Protein AF-0000000085046211 (afdb_homodimer)

InterPro domains:
  IPR001387 Cro/C1-type, helix-turn-helix domain [PF01381] (17-62)
  IPR001387 Cro/C1-type, helix-turn-helix domain [PS50943] (17-72)
  IPR001387 Cro/C1-type, helix-turn-helix domain [SM00530] (16-69)
  IPR001387 Cro/C1-type, helix-turn-helix domain [cd00093] (14-67)
  IPR010982 Lambda repressor-like, DNA-binding domain superfamily [G3DSA:1.10.260.40] (2-80)
  IPR010982 Lambda repressor-like, DNA-binding domain superfamily [SSF47413] (11-67)
  IPR050807 Transcriptional regulator/dioxygenase, bacterial-type [PTHR46797] (11-79)

Radius of gyration: 16.6 Å; Cα contacts (8 Å, |Δi|>4): 261; chains: 2; bounding box: 30×46×41 Å

Organism: Alkalihalophilus pseudofirmus (strain ATCC BAA-2126 / JCM 17055 / OF4) (NCBI:txid398511)

pLDDT: mean 92.19, std 11.04, range [38.59, 98.56]

Nearest PDB structures (foldseek):
  2b5a-assembly1_A  TM=9.600E-01  e=4.210E-05  [Bacillus] caldolyticus
  1y7y-assembly1_B  TM=9.625E-01  e=1.695E-04  Aeromonas hydrophila
  3f52-assembly1_A  TM=9.095E-01  e=4.516E-04  Corynebacterium glutamicum
  3f52-assembly1_E  TM=9.204E-01  e=7.965E-04  Corynebacterium glutamicum
  3f51-assembly1_A  TM=7.504E-01  e=3.148E-04  Corynebacterium glutamicum

Sequence (194 aa):
MGKQGKDALSESFGVIIRTKRNRAGLTIAELAWRSDLTETYISEIENGKRNISLDIIMKLAASFEHDEPGNLLNETPNEVYEALRAPIQQRIDESKKMGKQGKDALSESFGVIIRTKRNRAGLTIAELAWRSDLTETYISEIENGKRNISLDIIMKLAASFEHDEPGNLLNETPNEVYEALRAPIQQRIDESKK

Structure (mmCIF, N/CA/C/O backbone):
data_AF-0000000085046211-model_v1
#
loop_
_entity.id
_entity.type
_entity.pdbx_description
1 polymer 'HTH cro/C1-type domain-containing protein'
#
loop_
_atom_site.group_PDB
_atom_site.id
_atom_site.type_symbol
_atom_site.label_atom_id
_atom_site.label_alt_id
_atom_site.label_comp_id
_atom_site.label_asym_id
_atom_site.label_entity_id
_atom_site.label_seq_id
_atom_site.pdbx_PDB_ins_code
_atom_site.Cartn_x
_atom_site.Cartn_y
_atom_site.Cartn_z
_atom_site.occupancy
_atom_site.B_iso_or_equiv
_atom_site.auth_seq_id
_atom_site.auth_comp_id
_atom_site.auth_asym_id
_atom_site.auth_atom_id
_atom_site.pdbx_PDB_model_num
ATOM 1 N N . MET A 1 1 ? 10.859 6.293 10.32 1 40.69 1 MET A N 1
ATOM 2 C CA . MET A 1 1 ? 11.008 4.965 10.898 1 40.69 1 MET A CA 1
ATOM 3 C C . MET A 1 1 ? 12.422 4.434 10.688 1 40.69 1 MET A C 1
ATOM 5 O O . MET A 1 1 ? 12.938 4.457 9.57 1 40.69 1 MET A O 1
ATOM 9 N N . GLY A 1 2 ? 13.109 4.434 11.578 1 45.16 2 GLY A N 1
ATOM 10 C CA . GLY A 1 2 ? 14.5 4.102 11.312 1 45.16 2 GLY A CA 1
ATOM 11 C C . GLY A 1 2 ? 14.672 2.809 10.539 1 45.16 2 GLY A C 1
ATOM 12 O O . GLY A 1 2 ? 13.688 2.15 10.195 1 45.16 2 GLY A O 1
ATOM 13 N N . LYS A 1 3 ? 15.812 2.561 9.953 1 53.59 3 LYS A N 1
ATOM 14 C CA . LYS A 1 3 ? 16.219 1.366 9.227 1 53.59 3 LYS A CA 1
ATOM 15 C C . LYS A 1 3 ? 15.586 0.112 9.812 1 53.59 3 LYS A C 1
ATOM 17 O O . LYS A 1 3 ? 15.172 -0.785 9.078 1 53.59 3 LYS A O 1
ATOM 22 N N . GLN A 1 4 ? 15.516 0.113 11.102 1 55.06 4 GLN A N 1
ATOM 23 C CA . GLN A 1 4 ? 15.055 -1.078 11.812 1 55.06 4 GLN A CA 1
ATOM 24 C C . GLN A 1 4 ? 13.555 -1.281 11.641 1 55.06 4 GLN A C 1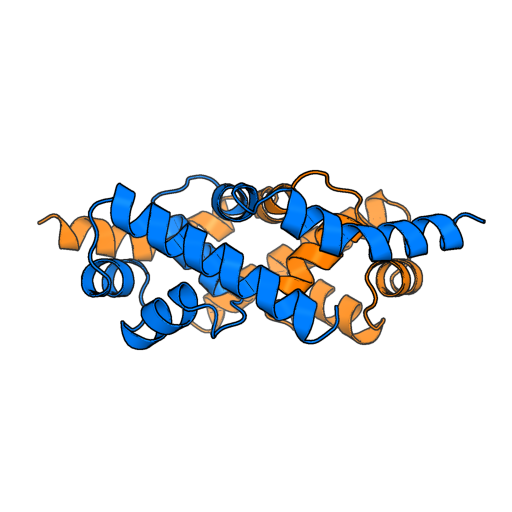
ATOM 26 O O . GLN A 1 4 ? 13.094 -2.41 11.461 1 55.06 4 GLN A O 1
ATOM 31 N N . GLY A 1 5 ? 12.805 -0.116 11.648 1 58.88 5 GLY A N 1
ATOM 32 C CA . GLY A 1 5 ? 11.359 -0.221 11.531 1 58.88 5 GLY A CA 1
ATOM 33 C C . GLY A 1 5 ? 10.906 -0.642 10.141 1 58.88 5 GLY A C 1
ATOM 34 O O . GLY A 1 5 ? 10 -1.466 10.008 1 58.88 5 GLY A O 1
ATOM 35 N N . LYS A 1 6 ? 11.617 -0.225 9.242 1 67.94 6 LYS A N 1
ATOM 36 C CA . LYS A 1 6 ? 11.312 -0.542 7.852 1 67.94 6 LYS A CA 1
ATOM 37 C C . LYS A 1 6 ? 11.578 -2.014 7.551 1 67.94 6 LYS A C 1
ATOM 39 O O . LYS A 1 6 ? 10.844 -2.637 6.777 1 67.94 6 LYS A O 1
ATOM 44 N N . ASP A 1 7 ? 12.484 -2.453 8.289 1 81.81 7 ASP A N 1
ATOM 45 C CA . ASP A 1 7 ? 12.812 -3.861 8.078 1 81.81 7 ASP A CA 1
ATOM 46 C C . ASP A 1 7 ? 11.703 -4.766 8.609 1 81.81 7 ASP A C 1
ATOM 48 O O . ASP A 1 7 ? 11.312 -5.73 7.945 1 81.81 7 ASP A O 1
ATOM 52 N N . ALA A 1 8 ? 11.203 -4.273 9.758 1 88.5 8 ALA A N 1
ATOM 53 C CA . ALA A 1 8 ? 10.148 -5.09 10.352 1 88.5 8 ALA A CA 1
ATOM 54 C C . ALA A 1 8 ? 8.898 -5.094 9.477 1 88.5 8 ALA A C 1
ATOM 56 O O . ALA A 1 8 ? 8.219 -6.117 9.367 1 88.5 8 ALA A O 1
ATOM 57 N N . LEU A 1 9 ? 8.594 -4.047 8.836 1 93.06 9 LEU A N 1
ATOM 58 C CA . LEU A 1 9 ? 7.422 -3.932 7.973 1 93.06 9 LEU A CA 1
ATOM 59 C C . LEU A 1 9 ? 7.586 -4.785 6.719 1 93.06 9 LEU A C 1
ATOM 61 O O . LEU A 1 9 ? 6.68 -5.543 6.359 1 93.06 9 LEU A O 1
ATOM 65 N N . SER A 1 10 ? 8.727 -4.641 6.09 1 94.12 10 SER A N 1
ATOM 66 C CA . SER A 1 10 ? 8.977 -5.426 4.887 1 94.12 10 SER A CA 1
ATOM 67 C C . SER A 1 10 ? 8.953 -6.922 5.188 1 94.12 10 SER A C 1
ATOM 69 O O . SER A 1 10 ? 8.43 -7.711 4.398 1 94.12 10 SER A O 1
ATOM 71 N N . GLU A 1 11 ? 9.555 -7.238 6.312 1 94.31 11 GLU A N 1
ATOM 72 C CA . GLU A 1 11 ? 9.578 -8.648 6.703 1 94.31 11 GLU A CA 1
ATOM 73 C C . GLU A 1 11 ? 8.164 -9.164 6.98 1 94.31 11 GLU A C 1
ATOM 75 O O . GLU A 1 11 ? 7.812 -10.266 6.555 1 94.31 11 GLU A O 1
ATOM 80 N N . SER A 1 12 ? 7.438 -8.43 7.703 1 94.44 12 SER A N 1
ATOM 81 C CA . SER A 1 12 ? 6.07 -8.836 8.016 1 94.44 12 SER A CA 1
ATOM 82 C C . SER A 1 12 ? 5.23 -8.969 6.75 1 94.44 12 SER A C 1
ATOM 84 O O . SER A 1 12 ? 4.457 -9.914 6.609 1 94.44 12 SER A O 1
ATOM 86 N N . PHE A 1 13 ? 5.375 -8.055 5.867 1 94.88 13 PHE A N 1
ATOM 87 C CA . PHE A 1 13 ? 4.629 -8.125 4.613 1 94.88 13 PHE A CA 1
ATOM 88 C C . PHE A 1 13 ? 5.066 -9.336 3.795 1 94.88 13 PHE A C 1
ATOM 90 O O . PHE A 1 13 ? 4.238 -9.984 3.156 1 94.88 13 PHE A O 1
ATOM 97 N N . GLY A 1 14 ? 6.332 -9.531 3.764 1 96.88 14 GLY A N 1
ATOM 98 C CA . GLY A 1 14 ? 6.824 -10.727 3.096 1 96.88 14 GLY A CA 1
ATOM 99 C C . GLY A 1 14 ? 6.18 -12 3.604 1 96.88 14 GLY A C 1
ATOM 100 O O . GLY A 1 14 ? 5.809 -12.867 2.814 1 96.88 14 GLY A O 1
ATOM 101 N N . VAL A 1 15 ? 6.062 -12.086 4.898 1 96.56 15 VAL A N 1
ATOM 102 C CA . VAL A 1 15 ? 5.438 -13.25 5.512 1 96.56 15 VAL A CA 1
ATOM 103 C C . VAL A 1 15 ? 3.982 -13.352 5.059 1 96.56 15 VAL A C 1
ATOM 105 O O . VAL A 1 15 ? 3.484 -14.453 4.793 1 96.56 15 VAL A O 1
ATOM 108 N N . ILE A 1 16 ? 3.318 -12.266 4.953 1 96.56 16 ILE A N 1
ATOM 109 C CA . ILE A 1 16 ? 1.93 -12.227 4.508 1 96.56 16 ILE A CA 1
ATOM 110 C C . ILE A 1 16 ? 1.831 -12.781 3.086 1 96.56 16 ILE A C 1
ATOM 112 O O . ILE A 1 16 ? 0.987 -13.641 2.805 1 96.56 16 ILE A O 1
ATOM 116 N N . ILE A 1 17 ? 2.699 -12.312 2.232 1 97.75 17 ILE A N 1
ATOM 117 C CA . ILE A 1 17 ? 2.67 -12.734 0.836 1 97.75 17 ILE A CA 1
ATOM 118 C C . ILE A 1 17 ? 2.959 -14.234 0.745 1 97.75 17 ILE A C 1
ATOM 120 O O . ILE A 1 17 ? 2.268 -14.961 0.032 1 97.75 17 ILE A O 1
ATOM 124 N N . ARG A 1 18 ? 3.963 -14.641 1.481 1 98.25 18 ARG A N 1
ATOM 125 C CA . ARG A 1 18 ? 4.293 -16.062 1.495 1 98.25 18 ARG A CA 1
ATOM 126 C C . ARG A 1 18 ? 3.111 -16.891 1.982 1 98.25 18 ARG A C 1
ATOM 128 O O . ARG A 1 18 ? 2.771 -17.922 1.379 1 98.25 18 ARG A O 1
ATOM 135 N N . THR A 1 19 ? 2.533 -16.5 3.066 1 97.81 19 THR A N 1
ATOM 136 C CA . THR A 1 19 ? 1.399 -17.219 3.648 1 97.81 19 THR A CA 1
ATOM 137 C C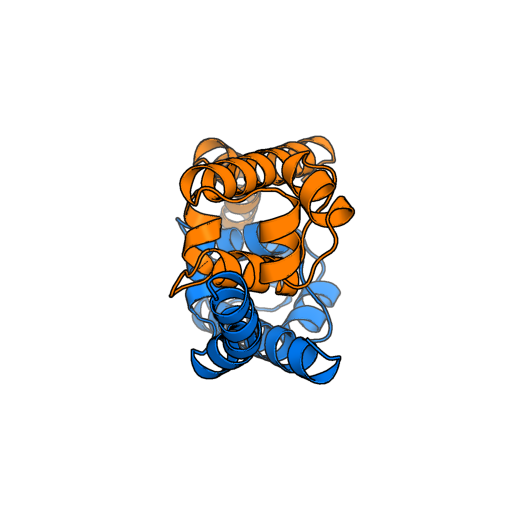 . THR A 1 19 ? 0.237 -17.281 2.662 1 97.81 19 THR A C 1
ATOM 139 O O . THR A 1 19 ? -0.362 -18.344 2.469 1 97.81 19 THR A O 1
ATOM 142 N N . LYS A 1 20 ? -0.072 -16.234 2.004 1 97.5 20 LYS A N 1
ATOM 143 C CA . LYS A 1 20 ? -1.168 -16.188 1.041 1 97.5 20 LYS A CA 1
ATOM 144 C C . LYS A 1 20 ? -0.864 -17.062 -0.179 1 97.5 20 LYS A C 1
ATOM 146 O O . LYS A 1 20 ? -1.749 -17.75 -0.698 1 97.5 20 LYS A O 1
ATOM 151 N N . ARG A 1 21 ? 0.372 -16.844 -0.595 1 98.12 21 ARG A N 1
ATOM 152 C CA . ARG A 1 21 ? 0.768 -17.672 -1.727 1 98.12 21 ARG A CA 1
ATOM 153 C C . ARG A 1 21 ? 0.576 -19.156 -1.411 1 98.12 21 ARG A C 1
ATOM 155 O O . ARG A 1 21 ? -0.027 -19.891 -2.195 1 98.12 21 ARG A O 1
ATOM 162 N N . ASN A 1 22 ? 1.072 -19.578 -0.25 1 98.25 22 ASN A N 1
ATOM 163 C CA . ASN A 1 22 ? 0.966 -20.969 0.165 1 98.25 22 ASN A CA 1
ATOM 164 C C . ASN A 1 22 ? -0.49 -21.391 0.333 1 98.25 22 ASN A C 1
ATOM 166 O O . ASN A 1 22 ? -0.875 -22.484 -0.091 1 98.25 22 ASN A O 1
ATOM 170 N N . ARG A 1 23 ? -1.279 -20.594 0.957 1 97.06 23 ARG A N 1
ATOM 171 C CA . ARG A 1 23 ? -2.691 -20.891 1.175 1 97.06 23 ARG A CA 1
ATOM 172 C C . ARG A 1 23 ? -3.428 -21.047 -0.15 1 97.06 23 ARG A C 1
ATOM 174 O O . ARG A 1 23 ? -4.348 -21.859 -0.259 1 97.06 23 ARG A O 1
ATOM 181 N N . ALA A 1 24 ? -3.018 -20.297 -1.12 1 96.5 24 ALA A N 1
ATOM 182 C CA . ALA A 1 24 ? -3.643 -20.359 -2.439 1 96.5 24 ALA A CA 1
ATOM 183 C C . ALA A 1 24 ? -3.09 -21.516 -3.26 1 96.5 24 ALA A C 1
ATOM 185 O O . ALA A 1 24 ? -3.514 -21.734 -4.398 1 96.5 24 ALA A O 1
ATOM 186 N N . GLY A 1 25 ? -2.078 -22.172 -2.695 1 97.12 25 GLY A N 1
ATOM 187 C CA . GLY A 1 25 ? -1.478 -23.312 -3.379 1 97.12 25 GLY A CA 1
ATOM 188 C C . GLY A 1 25 ? -0.589 -22.906 -4.539 1 97.12 25 GLY A C 1
ATOM 189 O O . GLY A 1 25 ? -0.414 -23.672 -5.492 1 97.12 25 GLY A O 1
ATOM 190 N N . LEU A 1 26 ? -0.077 -21.766 -4.492 1 97.81 26 LEU A N 1
ATOM 191 C CA . LEU A 1 26 ? 0.729 -21.25 -5.594 1 97.81 26 LEU A CA 1
ATOM 192 C C . LEU A 1 26 ? 2.217 -21.438 -5.309 1 97.81 26 LEU A C 1
ATOM 194 O O . LEU A 1 26 ? 2.658 -21.266 -4.168 1 97.81 26 LEU A O 1
ATOM 198 N N . THR A 1 27 ? 2.92 -21.75 -6.371 1 98.12 27 THR A N 1
ATOM 199 C CA . THR A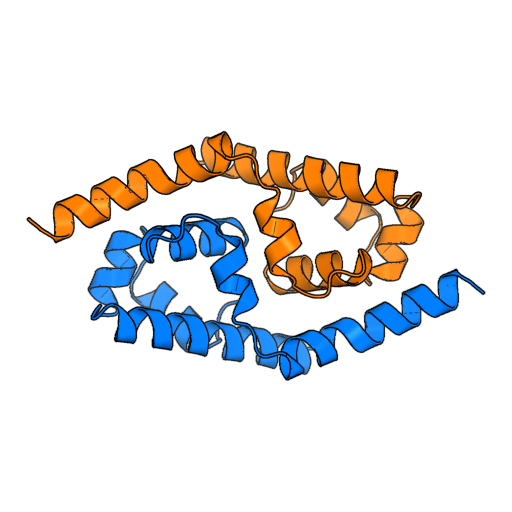 1 27 ? 4.371 -21.625 -6.309 1 98.12 27 THR A CA 1
ATOM 200 C C . THR A 1 27 ? 4.809 -20.172 -6.516 1 98.12 27 THR A C 1
ATOM 202 O O . THR A 1 27 ? 3.994 -19.328 -6.883 1 98.12 27 THR A O 1
ATOM 205 N N . ILE A 1 28 ? 6.07 -19.922 -6.238 1 98.56 28 ILE A N 1
ATOM 206 C CA . ILE A 1 28 ? 6.617 -18.594 -6.512 1 98.56 28 ILE A CA 1
ATOM 207 C C . ILE A 1 28 ? 6.469 -18.266 -7.992 1 98.56 28 ILE A C 1
ATOM 209 O O . ILE A 1 28 ? 6.078 -17.156 -8.352 1 98.56 28 ILE A O 1
ATOM 213 N N . ALA A 1 29 ? 6.746 -19.25 -8.859 1 98.31 29 ALA A N 1
ATOM 214 C CA . ALA A 1 29 ? 6.656 -19.062 -10.305 1 98.31 29 ALA A CA 1
ATOM 215 C C . ALA A 1 29 ? 5.23 -18.719 -10.719 1 98.31 29 ALA A C 1
ATOM 217 O O . ALA A 1 29 ? 5.02 -17.828 -11.547 1 98.31 29 ALA A O 1
ATOM 218 N N . GLU A 1 30 ? 4.266 -19.422 -10.164 1 97.88 30 GLU A N 1
ATOM 219 C CA . GLU A 1 30 ? 2.863 -19.188 -10.5 1 97.88 30 GLU A CA 1
ATOM 220 C C . GLU A 1 30 ? 2.408 -17.797 -10.023 1 97.88 30 GLU A C 1
ATOM 222 O O . GLU A 1 30 ? 1.717 -17.094 -10.758 1 97.88 30 GLU A O 1
ATOM 227 N N . LEU A 1 31 ? 2.781 -17.438 -8.836 1 98.38 31 LEU A N 1
ATOM 228 C CA . LEU A 1 31 ? 2.424 -16.109 -8.344 1 98.38 31 LEU A CA 1
ATOM 229 C C . LEU A 1 31 ? 3.074 -15.023 -9.195 1 98.38 31 LEU A C 1
ATOM 231 O O . LEU A 1 31 ? 2.453 -13.992 -9.484 1 98.38 31 LEU A O 1
ATOM 235 N N . ALA A 1 32 ? 4.328 -15.203 -9.508 1 98.19 32 ALA A N 1
ATOM 236 C CA . ALA A 1 32 ? 5.047 -14.25 -10.352 1 98.19 32 ALA A CA 1
ATOM 237 C C . ALA A 1 32 ? 4.336 -14.062 -11.688 1 98.19 32 ALA A C 1
ATOM 239 O O . ALA A 1 32 ? 4.145 -12.93 -12.141 1 98.19 32 ALA A O 1
ATOM 240 N N . TRP A 1 33 ? 3.924 -15.125 -12.227 1 97.62 33 TRP A N 1
ATOM 241 C CA . TRP A 1 33 ? 3.203 -15.07 -13.492 1 97.62 33 TRP A CA 1
ATOM 242 C C . TRP A 1 33 ? 1.879 -14.328 -13.336 1 97.62 33 TRP A C 1
ATOM 244 O O . TRP A 1 33 ? 1.594 -13.391 -14.078 1 97.62 33 TRP A O 1
ATOM 254 N N . ARG A 1 34 ? 1.06 -14.664 -12.336 1 97.19 34 ARG A N 1
ATOM 255 C CA . ARG A 1 34 ? -0.238 -14.047 -12.094 1 97.19 34 ARG A CA 1
ATOM 256 C C . ARG A 1 34 ? -0.1 -12.539 -11.906 1 97.19 34 ARG A C 1
ATOM 258 O O . ARG A 1 34 ? -0.941 -11.773 -12.375 1 97.19 34 ARG A O 1
ATOM 265 N N . SER A 1 35 ? 0.929 -12.148 -11.227 1 97.38 35 SER A N 1
ATOM 266 C CA . SER A 1 35 ? 1.067 -10.766 -10.789 1 97.38 35 SER A CA 1
ATOM 267 C C . SER A 1 35 ? 1.863 -9.945 -11.797 1 97.38 35 SER A C 1
ATOM 269 O O . SER A 1 35 ? 2.107 -8.758 -11.586 1 97.38 35 SER A O 1
ATOM 271 N N . ASP A 1 36 ? 2.295 -10.555 -12.844 1 96.44 36 ASP A N 1
ATOM 272 C CA . ASP A 1 36 ? 3.135 -9.898 -13.836 1 96.44 36 ASP A CA 1
ATOM 273 C C . ASP A 1 36 ? 4.41 -9.352 -13.203 1 96.44 36 ASP A C 1
ATOM 275 O O . ASP A 1 36 ? 4.73 -8.172 -13.367 1 96.44 36 ASP A O 1
ATOM 279 N N . LEU A 1 37 ? 5.031 -10.148 -12.414 1 97.25 37 LEU A N 1
ATOM 280 C CA . LEU A 1 37 ? 6.316 -9.883 -11.773 1 97.25 37 LEU A CA 1
ATOM 281 C C . LEU A 1 37 ? 7.285 -11.031 -12 1 97.25 37 LEU A C 1
ATOM 283 O O . LEU A 1 37 ? 6.891 -12.102 -12.477 1 97.25 37 LEU A O 1
ATOM 287 N N . THR A 1 38 ? 8.508 -10.758 -11.711 1 97.88 38 THR A N 1
ATOM 288 C CA . THR A 1 38 ? 9.492 -11.828 -11.859 1 97.88 38 THR A CA 1
ATOM 289 C C . THR A 1 38 ? 9.555 -12.68 -10.594 1 97.88 38 THR A C 1
ATOM 291 O O . THR A 1 38 ? 9.203 -12.211 -9.508 1 97.88 38 THR A O 1
ATOM 294 N N . GLU A 1 39 ? 10.008 -13.914 -10.805 1 98.44 39 GLU A N 1
ATOM 295 C CA . GLU A 1 39 ? 10.211 -14.789 -9.656 1 98.44 39 GLU A CA 1
ATOM 296 C C . GLU A 1 39 ? 11.18 -14.172 -8.656 1 98.44 39 GLU A C 1
ATOM 298 O O . GLU A 1 39 ? 10.984 -14.297 -7.441 1 98.44 39 GLU A O 1
ATOM 303 N N . THR A 1 40 ? 12.141 -13.57 -9.172 1 98.25 40 THR A N 1
ATOM 304 C CA . THR A 1 40 ? 13.141 -12.93 -8.32 1 98.25 40 THR A CA 1
ATOM 305 C C . THR A 1 40 ? 12.5 -11.844 -7.461 1 98.25 40 THR A C 1
ATOM 307 O O . THR A 1 40 ? 12.805 -11.719 -6.273 1 98.25 40 THR A O 1
ATOM 310 N N . TYR A 1 41 ? 11.633 -11.094 -8.023 1 97.5 41 TYR A N 1
ATOM 311 C CA . TYR A 1 41 ? 10.969 -10.023 -7.297 1 97.5 41 TYR A CA 1
ATOM 312 C C . TYR A 1 41 ? 10.086 -10.578 -6.188 1 97.5 41 TYR A C 1
ATOM 314 O O . TYR A 1 41 ? 10.117 -10.094 -5.055 1 97.5 41 TYR A O 1
ATOM 322 N N . ILE A 1 42 ? 9.305 -11.602 -6.496 1 98.19 42 ILE A N 1
ATOM 323 C CA . ILE A 1 42 ? 8.453 -12.234 -5.496 1 98.19 42 ILE A CA 1
ATOM 324 C C . ILE A 1 42 ? 9.32 -12.789 -4.363 1 98.19 42 ILE A C 1
ATOM 326 O O . ILE A 1 42 ? 9 -12.602 -3.184 1 98.19 42 ILE A O 1
ATOM 330 N N . SER A 1 43 ? 10.391 -13.438 -4.719 1 98.31 43 SER A N 1
ATOM 331 C CA . SER A 1 43 ? 11.289 -13.992 -3.717 1 98.31 43 SER A CA 1
ATOM 332 C C . SER A 1 43 ? 11.836 -12.898 -2.801 1 98.31 43 SER A C 1
ATOM 334 O O . SER A 1 43 ? 11.875 -13.07 -1.58 1 98.31 43 SER A O 1
ATOM 336 N N . GLU A 1 44 ? 12.242 -11.844 -3.373 1 97.81 44 GLU A N 1
ATOM 337 C CA . GLU A 1 44 ? 12.773 -10.734 -2.59 1 97.81 44 GLU A CA 1
ATOM 338 C C . GLU A 1 44 ? 11.703 -10.141 -1.681 1 97.81 44 GLU A C 1
ATOM 340 O O . GLU A 1 44 ? 11.992 -9.758 -0.544 1 97.81 44 GLU A O 1
ATOM 345 N N . ILE A 1 45 ? 10.523 -10.023 -2.188 1 97.06 45 ILE A N 1
ATOM 346 C CA . ILE A 1 45 ? 9.414 -9.539 -1.371 1 97.06 45 ILE A CA 1
ATOM 347 C C . ILE A 1 45 ? 9.211 -10.477 -0.182 1 97.06 45 ILE A C 1
ATOM 349 O O . ILE A 1 45 ? 9.164 -10.031 0.966 1 97.06 45 ILE A O 1
ATOM 353 N N . GLU A 1 46 ? 9.133 -11.75 -0.459 1 97.75 46 GLU A N 1
ATOM 354 C CA . GLU A 1 46 ? 8.812 -12.719 0.585 1 97.75 46 GLU A CA 1
ATOM 355 C C . GLU A 1 46 ? 9.93 -12.797 1.623 1 97.75 46 GLU A C 1
ATOM 357 O O . GLU A 1 46 ? 9.695 -13.211 2.762 1 97.75 46 GLU A O 1
ATOM 362 N N . ASN A 1 47 ? 11.094 -12.359 1.203 1 96.31 47 ASN A N 1
ATOM 363 C CA . ASN A 1 47 ? 12.227 -12.383 2.117 1 96.31 47 ASN A CA 1
ATOM 364 C C . ASN A 1 47 ? 12.453 -11.016 2.764 1 96.31 47 ASN A C 1
ATOM 366 O O . ASN A 1 47 ? 13.484 -10.797 3.41 1 96.31 47 ASN A O 1
ATOM 370 N N . GLY A 1 48 ? 11.602 -10.117 2.537 1 94.44 48 GLY A N 1
ATOM 371 C CA . GLY A 1 48 ? 11.648 -8.82 3.189 1 94.44 48 GLY A CA 1
ATOM 372 C C . GLY A 1 48 ? 12.727 -7.906 2.629 1 94.44 48 GLY A C 1
ATOM 373 O O . GLY A 1 48 ? 13.164 -6.969 3.299 1 94.44 48 GLY A O 1
ATOM 374 N N . LYS A 1 49 ? 13.156 -8.109 1.439 1 93 49 LYS A N 1
ATOM 375 C CA . LYS A 1 49 ? 14.281 -7.379 0.871 1 93 49 LYS A CA 1
ATOM 376 C C . LYS A 1 49 ? 13.805 -6.219 0.001 1 93 49 LYS A C 1
ATOM 378 O O . LYS A 1 49 ? 14.617 -5.441 -0.509 1 93 49 LYS A O 1
ATOM 383 N N . ARG A 1 50 ? 12.5 -6.008 -0.157 1 88.5 50 ARG A N 1
ATOM 384 C CA . ARG A 1 50 ? 11.938 -4.941 -0.979 1 88.5 50 ARG A CA 1
ATOM 385 C C . ARG A 1 50 ? 10.922 -4.125 -0.192 1 88.5 50 ARG A C 1
ATOM 387 O O . ARG A 1 50 ? 10.141 -4.68 0.584 1 88.5 50 ARG A O 1
ATOM 394 N N . ASN A 1 51 ? 11.125 -2.857 -0.303 1 83.12 51 ASN A N 1
ATOM 395 C CA . ASN A 1 51 ? 10.016 -1.998 0.086 1 83.12 51 ASN A CA 1
ATOM 396 C C . ASN A 1 51 ? 9.023 -1.812 -1.06 1 83.12 51 ASN A C 1
ATOM 398 O O . ASN A 1 51 ? 9.281 -1.049 -1.992 1 83.12 51 ASN A O 1
ATOM 402 N N . ILE A 1 52 ? 7.957 -2.445 -1.007 1 91.12 52 ILE A N 1
ATOM 403 C CA . ILE A 1 52 ? 7.082 -2.529 -2.172 1 91.12 52 ILE A CA 1
ATOM 404 C C . ILE A 1 52 ? 6.297 -1.227 -2.322 1 91.12 52 ILE A C 1
ATOM 406 O O . ILE A 1 52 ? 6.109 -0.491 -1.351 1 91.12 52 ILE A O 1
ATOM 410 N N . SER A 1 53 ? 5.914 -1.022 -3.559 1 93.44 53 SER A N 1
ATOM 411 C CA . SER A 1 53 ? 5.207 0.202 -3.916 1 93.44 53 SER A CA 1
ATOM 412 C C . SER A 1 53 ? 3.713 -0.052 -4.082 1 93.44 53 SER A C 1
ATOM 414 O O . SER A 1 53 ? 3.27 -1.203 -4.086 1 93.44 53 SER A O 1
ATOM 416 N N . LEU A 1 54 ? 3.029 1.025 -4.234 1 93.62 54 LEU A N 1
ATOM 417 C CA . LEU A 1 54 ? 1.577 1 -4.363 1 93.62 54 LEU A CA 1
ATOM 418 C C . LEU A 1 54 ? 1.151 0.11 -5.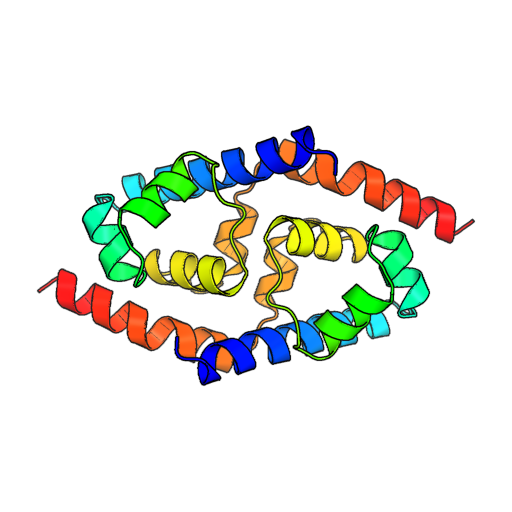527 1 93.62 54 LEU A C 1
ATOM 420 O O . LEU A 1 54 ? 0.235 -0.704 -5.387 1 93.62 54 LEU A O 1
ATOM 424 N N . ASP A 1 55 ? 1.733 0.235 -6.648 1 92.44 55 ASP A N 1
ATOM 425 C CA . ASP A 1 55 ? 1.378 -0.563 -7.82 1 92.44 55 ASP A CA 1
ATOM 426 C C . ASP A 1 55 ? 1.586 -2.053 -7.551 1 92.44 55 ASP A C 1
ATOM 428 O O . ASP A 1 55 ? 0.766 -2.881 -7.953 1 92.44 55 ASP A O 1
ATOM 432 N N . ILE A 1 56 ? 2.629 -2.383 -6.855 1 94.75 56 ILE A N 1
ATOM 433 C CA . ILE A 1 56 ? 2.939 -3.773 -6.543 1 94.75 56 ILE A CA 1
ATOM 434 C C . ILE A 1 56 ? 1.91 -4.324 -5.559 1 94.75 56 ILE A C 1
ATOM 436 O O . ILE A 1 56 ? 1.454 -5.461 -5.695 1 94.75 56 ILE A O 1
ATOM 440 N N . ILE A 1 57 ? 1.581 -3.537 -4.598 1 95.19 57 ILE A N 1
ATOM 441 C CA . ILE A 1 57 ? 0.568 -3.947 -3.631 1 95.19 57 ILE A CA 1
ATOM 442 C C . ILE A 1 57 ? -0.736 -4.27 -4.355 1 95.19 57 ILE A C 1
ATOM 444 O O . ILE A 1 57 ? -1.371 -5.293 -4.082 1 95.19 57 ILE A O 1
ATOM 448 N N . MET A 1 58 ? -1.109 -3.459 -5.285 1 94.75 58 MET A N 1
ATOM 449 C CA . MET A 1 58 ? -2.336 -3.662 -6.051 1 94.75 58 MET A CA 1
ATOM 450 C C . MET A 1 58 ? -2.258 -4.945 -6.867 1 94.75 58 MET A C 1
ATOM 452 O O . MET A 1 58 ? -3.215 -5.723 -6.906 1 94.75 58 MET A O 1
ATOM 456 N N . LYS A 1 59 ? -1.152 -5.129 -7.508 1 96.19 59 LYS A N 1
ATOM 457 C CA . LYS A 1 59 ? -0.965 -6.32 -8.328 1 96.19 59 LYS A CA 1
ATOM 458 C C . LYS A 1 59 ? -1.073 -7.59 -7.484 1 96.19 59 LYS A C 1
ATOM 460 O O . LYS A 1 59 ? -1.727 -8.555 -7.887 1 96.19 59 LYS A O 1
ATOM 465 N N . LEU A 1 60 ? -0.416 -7.543 -6.355 1 97.38 60 LEU A N 1
ATOM 466 C CA . LEU A 1 60 ? -0.424 -8.719 -5.484 1 97.38 60 LEU A CA 1
ATOM 467 C C . LEU A 1 60 ? -1.822 -8.977 -4.934 1 97.38 60 LEU A C 1
ATOM 469 O O . LEU A 1 60 ? -2.281 -10.117 -4.91 1 97.38 60 LEU A O 1
ATOM 473 N N . ALA A 1 61 ? -2.469 -7.945 -4.504 1 96.81 61 ALA A N 1
ATOM 474 C CA . ALA A 1 61 ? -3.842 -8.102 -4.035 1 96.81 61 ALA A CA 1
ATOM 475 C C . ALA A 1 61 ? -4.723 -8.727 -5.113 1 96.81 61 ALA A C 1
ATOM 477 O O . ALA A 1 61 ? -5.508 -9.641 -4.832 1 96.81 61 ALA A O 1
ATOM 478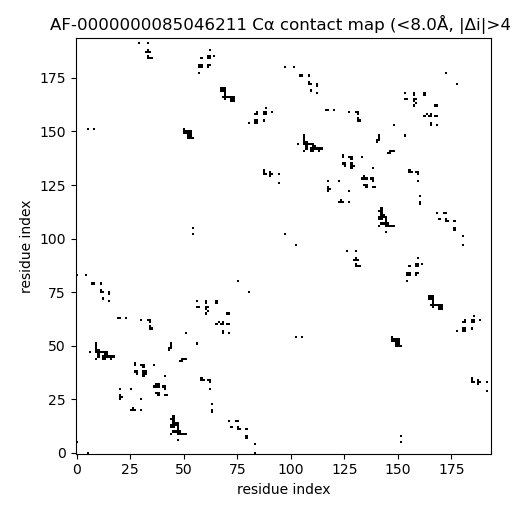 N N . ALA A 1 62 ? -4.594 -8.25 -6.32 1 96.81 62 ALA A N 1
ATOM 479 C CA . ALA A 1 62 ? -5.363 -8.781 -7.445 1 96.81 62 ALA A CA 1
ATOM 480 C C . ALA A 1 62 ? -5.008 -10.242 -7.715 1 96.81 62 ALA A C 1
ATOM 482 O O . ALA A 1 62 ? -5.891 -11.055 -8 1 96.81 62 ALA A O 1
ATOM 483 N N . SER A 1 63 ? -3.725 -10.492 -7.617 1 97.81 63 SER A N 1
ATOM 484 C CA . SER A 1 63 ? -3.256 -11.844 -7.902 1 97.81 63 SER A CA 1
ATOM 485 C C . SER A 1 63 ? -3.807 -12.844 -6.891 1 97.81 63 SER A C 1
ATOM 487 O O . SER A 1 63 ? -3.893 -14.039 -7.172 1 97.81 63 SER A O 1
ATOM 489 N N . PHE A 1 64 ? -4.125 -12.383 -5.703 1 97.25 64 PHE A N 1
ATOM 490 C CA . PHE A 1 64 ? -4.746 -13.219 -4.68 1 97.25 64 PHE A CA 1
ATOM 491 C C . PHE A 1 64 ? -6.266 -13.109 -4.738 1 97.25 64 PHE A C 1
ATOM 493 O O . PHE A 1 64 ? -6.961 -13.586 -3.842 1 97.25 64 PHE A O 1
ATOM 500 N N . GLU A 1 65 ? -6.785 -12.398 -5.699 1 95.31 65 GLU A N 1
ATOM 501 C CA . GLU A 1 65 ? -8.203 -12.266 -6.023 1 95.31 65 GLU A CA 1
ATOM 502 C C . GLU A 1 65 ? -8.953 -11.531 -4.918 1 95.31 65 GLU A C 1
ATOM 504 O O . GLU A 1 65 ? -10.086 -11.883 -4.59 1 95.31 65 GLU A O 1
ATOM 509 N N . HIS A 1 66 ? -8.305 -10.609 -4.383 1 94.75 66 HIS A N 1
ATOM 510 C CA . HIS A 1 66 ? -8.969 -9.727 -3.436 1 94.75 66 HIS A CA 1
ATOM 511 C C . HIS A 1 66 ? -9.852 -8.719 -4.156 1 94.75 66 HIS A C 1
ATOM 513 O O . HIS A 1 66 ? -9.43 -8.102 -5.141 1 94.75 66 HIS A O 1
ATOM 519 N N . ASP A 1 67 ? -11.031 -8.539 -3.594 1 93.19 67 ASP A N 1
ATOM 520 C CA . ASP A 1 67 ? -11.914 -7.516 -4.141 1 93.19 67 ASP A CA 1
ATOM 521 C C . ASP A 1 67 ? -11.445 -6.117 -3.742 1 93.19 67 ASP A C 1
ATOM 523 O O . ASP A 1 67 ? -11.578 -5.172 -4.52 1 93.19 67 ASP A O 1
ATOM 527 N N . GLU A 1 68 ? -10.883 -6.012 -2.514 1 93.12 68 GLU A N 1
ATOM 528 C CA . GLU A 1 68 ? -10.32 -4.758 -2.018 1 93.12 68 GLU A CA 1
ATOM 529 C C . GLU A 1 68 ? -8.828 -4.895 -1.73 1 93.12 68 GLU A C 1
ATOM 531 O O . GLU A 1 68 ? -8.414 -5.773 -0.967 1 93.12 68 GLU A O 1
ATOM 536 N N . PRO A 1 69 ? -8.062 -3.992 -2.316 1 92.56 69 PRO A N 1
ATOM 537 C CA . PRO A 1 69 ? -6.613 -4.121 -2.131 1 92.56 69 PRO A CA 1
ATOM 538 C C . PRO A 1 69 ? -6.184 -3.904 -0.682 1 92.56 69 PRO A C 1
ATOM 540 O O . PRO A 1 69 ? -5.176 -4.465 -0.243 1 92.56 69 PRO A O 1
ATOM 543 N N . GLY A 1 70 ? -6.965 -3.162 0.064 1 93.62 70 GLY A N 1
ATOM 544 C CA . GLY A 1 70 ? -6.645 -2.893 1.457 1 93.62 70 GLY A CA 1
ATOM 545 C C . GLY A 1 70 ? -6.641 -4.141 2.32 1 93.62 70 GLY A C 1
ATOM 546 O O . GLY A 1 70 ? -6.016 -4.168 3.381 1 93.62 70 GLY A O 1
ATOM 547 N N . ASN A 1 71 ? -7.316 -5.18 1.845 1 91.88 71 ASN A N 1
ATOM 548 C CA . ASN A 1 71 ? -7.363 -6.43 2.596 1 91.88 71 ASN A CA 1
ATOM 549 C C . ASN A 1 71 ? -5.969 -7.02 2.791 1 91.88 71 ASN A C 1
ATOM 551 O O . ASN A 1 71 ? -5.68 -7.621 3.826 1 91.88 71 ASN A O 1
ATOM 555 N N . LEU A 1 72 ? -5.137 -6.812 1.87 1 93.31 72 LEU A N 1
ATOM 556 C CA . LEU A 1 72 ? -3.768 -7.312 1.961 1 93.31 72 LEU A CA 1
ATOM 557 C C . LEU A 1 72 ? -3.006 -6.605 3.078 1 93.31 72 LEU A C 1
ATOM 559 O O . LEU A 1 72 ? -2.264 -7.246 3.828 1 93.31 72 LEU A O 1
ATOM 563 N N . LEU A 1 73 ? -3.223 -5.34 3.266 1 92.44 73 LEU A N 1
ATOM 564 C CA . LEU A 1 73 ? -2.518 -4.551 4.27 1 92.44 73 LEU A CA 1
ATOM 565 C C . LEU A 1 73 ? -3.094 -4.801 5.66 1 92.44 73 LEU A C 1
ATOM 567 O O . LEU A 1 73 ? -2.381 -4.695 6.66 1 92.44 73 LEU A O 1
ATOM 571 N N . ASN A 1 74 ? -4.352 -5.156 5.652 1 91.56 74 ASN A N 1
ATOM 572 C CA . ASN A 1 74 ? -5.012 -5.359 6.938 1 91.56 74 ASN A CA 1
ATOM 573 C C . ASN A 1 74 ? -4.539 -6.645 7.609 1 91.56 74 ASN A C 1
ATOM 575 O O . ASN A 1 74 ? -4.859 -6.895 8.773 1 91.56 74 ASN A O 1
ATOM 579 N N . GLU A 1 75 ? -3.734 -7.355 6.953 1 92.12 75 GLU A N 1
ATOM 580 C CA . GLU A 1 75 ? -3.164 -8.562 7.535 1 92.12 75 GLU A CA 1
ATOM 581 C C . GLU A 1 75 ? -1.856 -8.266 8.266 1 92.12 75 GLU A C 1
ATOM 583 O O . GLU A 1 75 ? -1.279 -9.148 8.906 1 92.12 75 GLU A O 1
ATOM 588 N N . THR A 1 76 ? -1.401 -7.105 8.18 1 91.81 76 THR A N 1
ATOM 589 C CA . THR A 1 76 ? -0.225 -6.699 8.938 1 91.81 76 THR A CA 1
ATOM 590 C C . THR A 1 76 ? -0.454 -6.902 10.438 1 91.81 76 THR A C 1
ATOM 592 O O . THR A 1 76 ? -1.474 -6.469 10.977 1 91.81 76 THR A O 1
ATOM 595 N N . PRO A 1 77 ? 0.487 -7.535 11.023 1 92.88 77 PRO A N 1
ATOM 596 C CA . PRO A 1 77 ? 0.315 -7.715 12.469 1 92.88 77 PRO A CA 1
ATOM 597 C C . PRO A 1 77 ? 0.129 -6.395 13.211 1 92.88 77 PRO A C 1
ATOM 599 O O . PRO A 1 77 ? 0.794 -5.402 12.891 1 92.88 77 PRO A O 1
ATOM 602 N N . ASN A 1 78 ? -0.749 -6.438 14.133 1 92.75 78 ASN A N 1
ATOM 603 C CA . ASN A 1 78 ? -1.071 -5.227 14.883 1 92.75 78 ASN A CA 1
ATOM 604 C C . ASN A 1 78 ? 0.169 -4.625 15.539 1 92.75 78 ASN A C 1
ATOM 606 O O . ASN A 1 78 ? 0.327 -3.404 15.578 1 92.75 78 ASN A O 1
ATOM 610 N N . GLU A 1 79 ? 0.945 -5.496 16.031 1 93.94 79 GLU A N 1
ATOM 611 C CA . GLU A 1 79 ? 2.141 -5.027 16.734 1 93.94 79 GLU A CA 1
ATOM 612 C C . GLU A 1 79 ? 3.041 -4.223 15.797 1 93.94 79 GLU A C 1
ATOM 614 O O . GLU A 1 79 ? 3.658 -3.24 16.219 1 93.94 79 GLU A O 1
ATOM 619 N N . VAL A 1 80 ? 3.129 -4.652 14.609 1 94.31 80 VAL A N 1
ATOM 620 C CA . VAL A 1 80 ? 3.984 -3.986 13.625 1 94.31 80 VAL A CA 1
ATOM 621 C C . VAL A 1 80 ? 3.406 -2.615 13.289 1 94.31 80 VAL A C 1
ATOM 623 O O . VAL A 1 80 ? 4.121 -1.61 13.305 1 94.31 80 VAL A O 1
ATOM 626 N N . TYR A 1 81 ? 2.125 -2.574 13.039 1 94.25 81 TYR A N 1
ATOM 627 C CA . TYR A 1 81 ? 1.496 -1.304 12.695 1 94.25 81 TYR A CA 1
ATOM 628 C C . TYR A 1 81 ? 1.492 -0.357 13.891 1 94.25 81 TYR A C 1
ATOM 630 O O . TYR A 1 81 ? 1.673 0.853 13.727 1 94.25 81 TYR A O 1
ATOM 638 N N . GLU A 1 82 ? 1.278 -0.846 15.047 1 94.38 82 GLU A N 1
ATOM 639 C CA . GLU A 1 82 ? 1.273 -0.004 16.234 1 94.38 82 GLU A CA 1
ATOM 640 C C . GLU A 1 82 ? 2.639 0.635 16.469 1 94.38 82 GLU A C 1
ATOM 642 O O . GLU A 1 82 ? 2.727 1.785 16.906 1 94.38 82 GLU A O 1
ATOM 647 N N . ALA A 1 83 ? 3.582 -0.127 16.234 1 93.75 83 ALA A N 1
ATOM 648 C CA . ALA A 1 83 ? 4.93 0.407 16.406 1 93.75 83 ALA A CA 1
ATOM 649 C C . ALA A 1 83 ? 5.176 1.578 15.453 1 93.75 83 ALA A C 1
ATOM 651 O O . ALA A 1 83 ? 5.871 2.535 15.805 1 93.75 83 ALA A O 1
ATOM 652 N N . LEU A 1 84 ? 4.652 1.48 14.289 1 92.38 84 LEU A N 1
ATOM 653 C CA . LEU A 1 84 ? 4.789 2.533 13.289 1 92.38 84 LEU A CA 1
ATOM 654 C C . LEU A 1 84 ? 3.904 3.727 13.633 1 92.38 84 LEU A C 1
ATOM 656 O O . LEU A 1 84 ? 4.266 4.875 13.359 1 92.38 84 LEU A O 1
ATOM 660 N N . ARG A 1 85 ? 2.832 3.439 14.141 1 94.38 85 ARG A N 1
ATOM 661 C CA . ARG A 1 85 ? 1.823 4.457 14.422 1 94.38 85 ARG A CA 1
ATOM 662 C C . ARG A 1 85 ? 2.195 5.27 15.656 1 94.38 85 ARG A C 1
ATOM 664 O O . ARG A 1 85 ? 1.799 6.43 15.781 1 94.38 85 ARG A O 1
ATOM 671 N N . ALA A 1 86 ? 2.904 4.699 16.609 1 95.94 86 ALA A N 1
ATOM 672 C CA . ALA A 1 86 ? 3.188 5.305 17.906 1 95.94 86 ALA A CA 1
ATOM 673 C C . ALA A 1 86 ? 3.889 6.648 17.734 1 95.94 86 ALA A C 1
ATOM 675 O O . ALA A 1 86 ? 3.43 7.664 18.266 1 95.94 86 ALA A O 1
ATOM 676 N N . PRO A 1 87 ? 4.961 6.68 17.016 1 95.94 87 PRO A N 1
ATOM 677 C CA . PRO A 1 87 ? 5.617 7.98 16.859 1 95.94 87 PRO A CA 1
ATOM 678 C C . PRO A 1 87 ? 4.734 9.008 16.156 1 95.94 87 PRO A C 1
ATOM 680 O O . PRO A 1 87 ? 4.824 10.203 16.438 1 95.94 87 PRO A O 1
ATOM 683 N N . ILE A 1 88 ? 3.938 8.594 15.258 1 96.69 88 ILE A N 1
ATOM 684 C CA . ILE A 1 88 ? 3.035 9.477 14.531 1 96.69 88 ILE A CA 1
ATOM 685 C C . ILE A 1 88 ? 1.985 10.039 15.492 1 96.69 88 ILE A C 1
ATOM 687 O O . ILE A 1 88 ? 1.658 11.227 15.43 1 96.69 88 ILE A O 1
ATOM 691 N N . GLN A 1 89 ? 1.445 9.172 16.312 1 96.25 89 GLN A N 1
ATOM 692 C CA . GLN A 1 89 ? 0.474 9.617 17.297 1 96.25 89 GLN A CA 1
ATOM 693 C C . GLN A 1 89 ? 1.074 10.68 18.219 1 96.25 89 GLN A C 1
ATOM 695 O O . GLN A 1 89 ? 0.396 11.641 18.594 1 96.25 89 GLN A O 1
ATOM 700 N N . GLN A 1 90 ? 2.281 10.508 18.531 1 97.31 90 GLN A N 1
ATOM 701 C CA . GLN A 1 90 ? 2.971 11.508 19.344 1 97.31 90 GLN A CA 1
ATOM 702 C C . GLN A 1 90 ? 2.988 12.859 18.641 1 97.31 90 GLN A C 1
ATOM 704 O O . GLN A 1 90 ? 2.752 13.898 19.266 1 97.31 90 GLN A O 1
ATOM 709 N N . ARG A 1 91 ? 3.273 12.859 17.375 1 96.88 91 ARG A N 1
ATOM 710 C CA . ARG A 1 91 ? 3.303 14.094 16.594 1 96.88 91 ARG A CA 1
ATOM 711 C C . ARG A 1 91 ? 1.916 14.727 16.516 1 96.88 91 ARG A C 1
ATOM 713 O O . ARG A 1 91 ? 1.78 15.945 16.578 1 96.88 91 ARG A O 1
ATOM 720 N N . ILE A 1 92 ? 0.918 13.93 16.422 1 96.06 92 ILE A N 1
ATOM 721 C CA . ILE A 1 92 ? -0.459 14.406 16.391 1 96.06 92 ILE A CA 1
ATOM 722 C C . ILE A 1 92 ? -0.808 15.07 17.719 1 96.06 92 ILE A C 1
ATOM 724 O O . ILE A 1 92 ? -1.363 16.172 17.734 1 96.06 92 ILE A O 1
ATOM 728 N N . ASP A 1 93 ? -0.402 14.438 18.719 1 95.81 93 ASP A N 1
ATOM 729 C CA . ASP A 1 93 ? -0.701 14.945 20.062 1 95.81 93 ASP A CA 1
ATOM 730 C C . ASP A 1 93 ? 0.034 16.266 20.328 1 95.81 93 ASP A C 1
ATOM 732 O O . ASP A 1 93 ? -0.494 17.141 21 1 95.81 93 ASP A O 1
ATOM 736 N N . GLU A 1 94 ? 1.191 16.391 19.781 1 94 94 GLU A N 1
ATOM 737 C CA . GLU A 1 94 ? 1.996 17.594 19.953 1 94 94 GLU A CA 1
ATOM 738 C C . GLU A 1 94 ? 1.426 18.766 19.156 1 94 94 GLU A C 1
ATOM 740 O O . GLU A 1 94 ? 1.607 19.922 19.531 1 94 94 GLU A O 1
ATOM 745 N N . SER A 1 95 ? 0.885 18.375 18.062 1 86.69 95 SER A N 1
ATOM 746 C CA . SER A 1 95 ? 0.319 19.438 17.219 1 86.69 95 SER A CA 1
ATOM 747 C C . SER A 1 95 ? -0.985 19.953 17.812 1 86.69 95 SER A C 1
ATOM 749 O O . SER A 1 95 ? -1.448 21.047 17.438 1 86.69 95 SER A O 1
ATOM 751 N N . LYS A 1 96 ? -1.635 19.312 18.547 1 81.75 96 LYS A N 1
ATOM 752 C CA . LYS A 1 96 ? -2.883 19.75 19.172 1 81.75 96 LYS A CA 1
ATOM 753 C C . LYS A 1 96 ? -2.615 20.594 20.406 1 81.75 96 LYS A C 1
ATOM 755 O O . LYS A 1 96 ? -3.506 21.297 20.891 1 81.75 96 LYS A O 1
ATOM 760 N N . LYS A 1 97 ? -1.519 20.531 20.969 1 74.5 97 LYS A N 1
ATOM 761 C CA . LYS A 1 97 ? -1.158 21.375 22.125 1 74.5 97 LYS A CA 1
ATOM 762 C C . LYS A 1 97 ? -0.762 22.781 21.672 1 74.5 97 LYS A C 1
ATOM 764 O O . LYS A 1 97 ? -1.188 23.766 22.281 1 74.5 97 LYS A O 1
ATOM 769 N N . MET B 1 1 ? 1.737 -2.787 -15.969 1 38.59 1 MET B N 1
ATOM 770 C CA . MET B 1 1 ? 0.782 -1.694 -16.125 1 38.59 1 MET B CA 1
ATOM 771 C C . MET B 1 1 ? 1.415 -0.523 -16.875 1 38.59 1 MET B C 1
ATOM 773 O O . MET B 1 1 ? 2.49 -0.054 -16.5 1 38.59 1 MET B O 1
ATOM 777 N N . GLY B 1 2 ? 1.167 -0.381 -17.953 1 44 2 GLY B N 1
ATOM 778 C CA . GLY B 1 2 ? 1.943 0.613 -18.672 1 44 2 GLY B CA 1
ATOM 779 C C . GLY B 1 2 ? 1.985 1.961 -17.984 1 44 2 GLY B C 1
ATOM 780 O O . GLY B 1 2 ? 1.383 2.137 -16.922 1 44 2 GLY B O 1
ATOM 781 N N . LYS B 1 3 ? 2.92 2.812 -18.328 1 52.56 3 LYS B N 1
ATOM 782 C CA . LYS B 1 3 ? 3.111 4.18 -17.859 1 52.56 3 LYS B CA 1
ATOM 783 C C . LYS B 1 3 ? 1.774 4.844 -17.531 1 52.56 3 LYS B C 1
ATOM 785 O O . LYS B 1 3 ? 1.668 5.605 -16.578 1 52.56 3 LYS B O 1
ATOM 790 N N . GLN B 1 4 ? 0.82 4.559 -18.359 1 53.66 4 GLN B N 1
ATOM 791 C CA . GLN B 1 4 ? -0.474 5.23 -18.281 1 53.66 4 GLN B CA 1
ATOM 792 C C . GLN B 1 4 ? -1.262 4.754 -17.062 1 53.66 4 GLN B C 1
ATOM 794 O O . GLN B 1 4 ? -1.91 5.555 -16.391 1 53.66 4 GLN B O 1
ATOM 799 N N . GLY B 1 5 ? -1.145 3.395 -16.75 1 57.31 5 GLY B N 1
ATOM 800 C CA . GLY B 1 5 ? -1.901 2.842 -15.641 1 57.31 5 GLY B CA 1
ATOM 801 C C . GLY B 1 5 ? -1.374 3.275 -14.289 1 57.31 5 GLY B C 1
ATOM 802 O O . GLY B 1 5 ? -2.152 3.588 -13.383 1 57.31 5 GLY B O 1
ATOM 803 N N . LYS B 1 6 ? -0.158 3.436 -14.258 1 67.12 6 LYS B N 1
ATOM 804 C CA . LYS B 1 6 ? 0.502 3.846 -13.023 1 67.12 6 LYS B CA 1
ATOM 805 C C . LYS B 1 6 ? 0.195 5.305 -12.688 1 67.12 6 LYS B C 1
ATOM 807 O O . LYS B 1 6 ? 0.052 5.664 -11.523 1 67.12 6 LYS B O 1
ATOM 812 N N . ASP B 1 7 ? -0.036 5.949 -13.75 1 81.5 7 ASP B N 1
ATOM 813 C CA . ASP B 1 7 ? -0.345 7.359 -13.539 1 81.5 7 ASP B CA 1
ATOM 814 C C . ASP B 1 7 ? -1.734 7.535 -12.93 1 81.5 7 ASP B C 1
ATOM 816 O O . ASP B 1 7 ? -1.914 8.32 -12 1 81.5 7 ASP B O 1
ATOM 820 N N . ALA B 1 8 ? -2.594 6.641 -13.461 1 88.69 8 ALA B N 1
ATOM 821 C CA . ALA B 1 8 ? -3.959 6.75 -12.953 1 88.69 8 ALA B CA 1
ATOM 822 C C . ALA B 1 8 ? -4.027 6.363 -11.484 1 88.69 8 ALA B C 1
ATOM 824 O O . ALA B 1 8 ? -4.785 6.957 -10.711 1 88.69 8 ALA B O 1
ATOM 825 N N . LEU B 1 9 ? -3.254 5.445 -11.055 1 93.19 9 LEU B N 1
ATOM 826 C CA . LEU B 1 9 ? -3.236 4.984 -9.672 1 93.19 9 LEU B CA 1
ATOM 827 C C . LEU B 1 9 ? -2.652 6.055 -8.75 1 93.19 9 LEU B C 1
ATOM 829 O O . LEU B 1 9 ? -3.238 6.375 -7.719 1 93.19 9 LEU B O 1
ATOM 833 N N . SER B 1 10 ? -1.517 6.574 -9.148 1 94.25 10 SER B N 1
ATOM 834 C CA . SER B 1 10 ? -0.889 7.613 -8.336 1 94.25 10 SER B CA 1
ATOM 835 C C . SER B 1 10 ? -1.789 8.836 -8.211 1 94.25 10 SER B C 1
ATOM 837 O O . SER B 1 10 ? -1.879 9.445 -7.145 1 94.25 10 SER B O 1
ATOM 839 N N . GLU B 1 11 ? -2.396 9.156 -9.328 1 94.44 11 GLU B N 1
ATOM 840 C CA . GLU B 1 11 ? -3.295 10.305 -9.32 1 94.44 11 GLU B CA 1
ATOM 841 C C . GLU B 1 11 ? -4.496 10.062 -8.414 1 94.44 11 GLU B C 1
ATOM 843 O O . GLU B 1 11 ? -4.895 10.945 -7.645 1 94.44 11 GLU B O 1
ATOM 848 N N . SER B 1 12 ? -5.066 8.938 -8.555 1 94.5 12 SER B N 1
ATOM 849 C CA . SER B 1 12 ? -6.215 8.602 -7.719 1 94.5 12 SER B CA 1
ATOM 850 C C . SER B 1 12 ? -5.844 8.594 -6.238 1 94.5 12 SER B C 1
ATOM 852 O O . SER B 1 12 ? -6.598 9.094 -5.402 1 94.5 12 SER B O 1
ATOM 854 N N . PHE B 1 13 ? -4.73 8.062 -5.93 1 94.88 13 PHE B N 1
ATOM 855 C CA . PHE B 1 13 ? -4.289 8.047 -4.543 1 94.88 13 PHE B CA 1
ATOM 856 C C . PHE B 1 13 ? -4.027 9.461 -4.043 1 94.88 13 PHE B C 1
ATOM 858 O O . PHE B 1 13 ? -4.328 9.789 -2.891 1 94.88 13 PHE B O 1
ATOM 865 N N . GLY B 1 14 ? -3.408 10.203 -4.859 1 96.94 14 GLY B N 1
ATOM 866 C CA . GLY B 1 14 ? -3.209 11.602 -4.508 1 96.94 14 GLY B CA 1
ATOM 867 C C . GLY B 1 14 ? -4.496 12.312 -4.137 1 96.94 14 GLY B C 1
ATOM 868 O O . GLY B 1 14 ? -4.539 13.062 -3.16 1 96.94 14 GLY B O 1
ATOM 869 N N . VAL B 1 15 ? -5.508 12.062 -4.914 1 96.62 15 VAL B N 1
ATOM 870 C CA . VAL B 1 15 ? -6.812 12.664 -4.648 1 96.62 15 VAL B CA 1
ATOM 871 C C . VAL B 1 15 ? -7.332 12.195 -3.293 1 96.62 15 VAL B C 1
ATOM 873 O O . VAL B 1 15 ? -7.918 12.977 -2.539 1 96.62 15 VAL B O 1
ATOM 876 N N . ILE B 1 16 ? -7.121 10.969 -2.977 1 96.62 16 ILE B N 1
ATOM 877 C CA . ILE B 1 16 ? -7.551 10.406 -1.7 1 96.62 16 ILE B CA 1
ATOM 878 C C . ILE B 1 16 ? -6.855 11.141 -0.554 1 96.62 16 ILE B C 1
ATOM 880 O O . ILE B 1 16 ? -7.504 11.555 0.408 1 96.62 16 ILE B O 1
ATOM 884 N N . ILE B 1 17 ? -5.566 11.305 -0.691 1 97.75 17 ILE B N 1
ATOM 885 C CA . ILE B 1 17 ? -4.793 11.953 0.362 1 97.75 17 ILE B CA 1
ATOM 886 C C . ILE B 1 17 ? -5.25 13.398 0.525 1 97.75 17 ILE B C 1
ATOM 888 O O . ILE B 1 17 ? -5.461 13.867 1.647 1 97.75 17 ILE B O 1
ATOM 892 N N . ARG B 1 18 ? -5.41 14.055 -0.593 1 98.25 18 ARG B N 1
ATOM 893 C CA . ARG B 1 18 ? -5.883 15.43 -0.543 1 98.25 18 ARG B CA 1
ATOM 894 C C . ARG B 1 18 ? -7.25 15.516 0.128 1 98.25 18 ARG B C 1
ATOM 896 O O . ARG B 1 18 ? -7.473 16.375 0.987 1 98.25 18 ARG B O 1
ATOM 903 N N . THR B 1 19 ? -8.148 14.688 -0.282 1 97.88 19 THR B N 1
ATOM 904 C CA . THR B 1 19 ? -9.5 14.664 0.268 1 97.88 19 THR B CA 1
ATOM 905 C C . THR B 1 19 ? -9.469 14.406 1.771 1 97.88 19 THR B C 1
ATOM 907 O O . THR B 1 19 ? -10.141 15.094 2.541 1 97.88 19 THR B O 1
ATOM 910 N N . LYS B 1 20 ? -8.703 13.5 2.219 1 97.5 20 LYS B N 1
ATOM 911 C CA . LYS B 1 20 ? -8.602 13.164 3.637 1 97.5 20 LYS B CA 1
ATOM 912 C C . LYS B 1 20 ? -7.969 14.305 4.426 1 97.5 20 LYS B C 1
ATOM 914 O O . LYS B 1 20 ? -8.398 14.609 5.543 1 97.5 20 LYS B O 1
ATOM 919 N N . ARG B 1 21 ? -6.914 14.766 3.805 1 98.12 21 ARG B N 1
ATOM 920 C CA . ARG B 1 21 ? -6.277 15.906 4.465 1 98.12 21 ARG B CA 1
ATOM 921 C C . ARG B 1 21 ? -7.277 17.031 4.691 1 98.12 21 ARG B C 1
ATOM 923 O O . ARG B 1 21 ? -7.387 17.562 5.801 1 98.12 21 ARG B O 1
ATOM 930 N N . ASN B 1 22 ? -8.008 17.391 3.635 1 98.25 22 ASN B N 1
ATOM 931 C CA . ASN B 1 22 ? -8.984 18.469 3.715 1 98.25 22 ASN B CA 1
ATOM 932 C C . ASN B 1 22 ? -10.094 18.141 4.715 1 98.25 22 ASN B C 1
ATOM 934 O O . ASN B 1 22 ? -10.5 19 5.496 1 98.25 22 ASN B O 1
ATOM 938 N N . ARG B 1 23 ? -10.586 16.953 4.691 1 97.06 23 ARG B N 1
ATOM 939 C CA . ARG B 1 23 ? -11.648 16.531 5.598 1 97.06 23 ARG B CA 1
ATOM 940 C C . ARG B 1 23 ? -11.188 16.609 7.051 1 97.06 23 ARG B C 1
ATOM 942 O O . ARG B 1 23 ? -11.984 16.922 7.941 1 97.06 23 ARG B O 1
ATOM 949 N N . ALA B 1 24 ? -9.945 16.344 7.266 1 96.5 24 ALA B N 1
ATOM 950 C CA . ALA B 1 24 ? -9.383 16.375 8.609 1 96.5 24 ALA B CA 1
ATOM 951 C C . ALA B 1 24 ? -9.031 17.812 9.023 1 96.5 24 ALA B C 1
ATOM 953 O O . ALA B 1 24 ? -8.555 18.047 10.133 1 96.5 24 ALA B O 1
ATOM 954 N N . GLY B 1 25 ? -9.172 18.719 8.062 1 97.12 25 GLY B N 1
ATOM 955 C CA . GLY B 1 25 ? -8.875 20.125 8.336 1 97.12 25 GLY B CA 1
ATOM 956 C C . GLY B 1 25 ? -7.387 20.406 8.414 1 97.12 25 GLY B C 1
ATOM 957 O O . GLY B 1 25 ? -6.969 21.344 9.094 1 97.12 25 GLY B O 1
ATOM 958 N N . LEU B 1 26 ? -6.625 19.641 7.793 1 97.81 26 LEU B N 1
ATOM 959 C CA . LEU B 1 26 ? -5.176 19.781 7.863 1 97.81 26 LEU B CA 1
ATOM 960 C C . LEU B 1 26 ? -4.648 20.562 6.66 1 97.81 26 LEU B C 1
ATOM 962 O O . LEU B 1 26 ? -5.137 20.391 5.543 1 97.81 26 LEU B O 1
ATOM 966 N N . THR B 1 27 ? -3.652 21.375 6.945 1 98.12 27 THR B N 1
ATOM 967 C CA . THR B 1 27 ? -2.85 21.922 5.852 1 98.12 27 THR B CA 1
ATOM 968 C C . THR B 1 27 ? -1.813 20.891 5.387 1 98.12 27 THR B C 1
ATOM 970 O O . THR B 1 27 ? -1.615 19.859 6.027 1 98.12 27 THR B O 1
ATOM 973 N N . ILE B 1 28 ? -1.189 21.188 4.254 1 98.56 28 ILE B N 1
ATOM 974 C CA . ILE B 1 28 ? -0.104 20.344 3.775 1 98.56 28 ILE B CA 1
ATOM 975 C C . ILE B 1 28 ? 1.012 20.297 4.816 1 98.56 28 ILE B C 1
ATOM 977 O O . ILE B 1 28 ? 1.558 19.219 5.102 1 98.56 28 ILE B O 1
ATOM 981 N N . ALA B 1 29 ? 1.319 21.453 5.406 1 98.31 29 ALA B N 1
ATOM 982 C CA . ALA B 1 29 ? 2.377 21.531 6.41 1 98.31 29 ALA B CA 1
ATOM 983 C C . ALA B 1 29 ? 2.049 20.688 7.629 1 98.31 29 ALA B C 1
ATOM 985 O O . ALA B 1 29 ? 2.918 19.984 8.156 1 98.31 29 ALA B O 1
ATOM 986 N N . GLU B 1 30 ? 0.812 20.734 8.078 1 97.88 30 GLU B N 1
ATOM 987 C CA . GLU B 1 30 ? 0.391 19.969 9.242 1 97.88 30 GLU B CA 1
ATOM 988 C C . GLU B 1 30 ? 0.432 18.469 8.953 1 97.88 30 GLU B C 1
ATOM 990 O O . GLU B 1 30 ? 0.888 17.688 9.789 1 97.88 30 GLU B O 1
ATOM 995 N N . LEU B 1 31 ? -0.04 18.062 7.812 1 98.38 31 LEU B N 1
ATOM 996 C CA . LEU B 1 31 ? 0.02 16.656 7.457 1 98.38 31 LEU B CA 1
ATOM 997 C C . LEU B 1 31 ? 1.465 16.172 7.352 1 98.38 31 LEU B C 1
ATOM 999 O O . LEU B 1 31 ? 1.791 15.062 7.77 1 98.38 31 LEU B O 1
ATOM 1003 N N . ALA B 1 32 ? 2.285 16.969 6.711 1 98.19 32 ALA B N 1
ATOM 1004 C CA . ALA B 1 32 ? 3.703 16.641 6.582 1 98.19 32 ALA B CA 1
ATOM 1005 C C . ALA B 1 32 ? 4.348 16.438 7.949 1 98.19 32 ALA B C 1
ATOM 1007 O O . ALA B 1 32 ? 5.07 15.453 8.156 1 98.19 32 ALA B O 1
ATOM 1008 N N . TRP B 1 33 ? 4.012 17.281 8.828 1 97.56 33 TRP B N 1
ATOM 1009 C CA . TRP B 1 33 ? 4.535 17.172 10.188 1 97.56 33 TRP B CA 1
ATOM 1010 C C . TRP B 1 33 ? 4.035 15.891 10.859 1 97.56 33 TRP B C 1
ATOM 1012 O O . TRP B 1 33 ? 4.828 15.094 11.367 1 97.56 33 TRP B O 1
ATOM 1022 N N . ARG B 1 34 ? 2.738 15.602 10.828 1 97.12 34 ARG B N 1
ATOM 1023 C CA . ARG B 1 34 ? 2.135 14.43 11.445 1 97.12 34 ARG B CA 1
ATOM 1024 C C . ARG B 1 34 ? 2.76 13.141 10.906 1 97.12 34 ARG B C 1
ATOM 1026 O O . ARG B 1 34 ? 2.977 12.188 11.656 1 97.12 34 ARG B O 1
ATOM 1033 N N . SER B 1 35 ? 3.021 13.141 9.633 1 97.38 35 SER B N 1
ATOM 1034 C CA . SER B 1 35 ? 3.422 11.906 8.953 1 97.38 35 SER B CA 1
ATOM 1035 C C . SER B 1 35 ? 4.941 11.773 8.906 1 97.38 35 SER B C 1
ATOM 1037 O O . SER B 1 35 ? 5.465 10.805 8.352 1 97.38 35 SER B O 1
ATOM 1039 N N . ASP B 1 36 ? 5.645 12.711 9.438 1 96.38 36 ASP B N 1
ATOM 1040 C CA . ASP B 1 36 ? 7.102 12.734 9.383 1 96.38 36 ASP B CA 1
ATOM 1041 C C . ASP B 1 36 ? 7.602 12.703 7.941 1 96.38 36 ASP B C 1
ATOM 1043 O O . ASP B 1 36 ? 8.422 11.867 7.578 1 96.38 36 ASP B O 1
ATOM 1047 N N . LEU B 1 37 ? 7.016 13.523 7.133 1 97.25 37 LEU B N 1
ATOM 1048 C CA . LEU B 1 37 ? 7.379 13.742 5.738 1 97.25 37 LEU B CA 1
ATOM 1049 C C . LEU B 1 37 ? 7.543 15.227 5.445 1 97.25 37 LEU B C 1
ATOM 1051 O O . LEU B 1 37 ? 7.176 16.062 6.266 1 97.25 37 LEU B O 1
ATOM 1055 N N . THR B 1 38 ? 8.117 15.484 4.34 1 97.88 38 THR B N 1
ATOM 1056 C CA . THR B 1 38 ? 8.273 16.891 3.967 1 97.88 38 THR B CA 1
ATOM 1057 C C . THR B 1 38 ? 7.035 17.391 3.238 1 97.88 38 THR B C 1
ATOM 1059 O O . THR B 1 38 ? 6.289 16.609 2.648 1 97.88 38 THR B O 1
ATOM 1062 N N . GLU B 1 39 ? 6.879 18.703 3.312 1 98.44 39 GLU B N 1
ATOM 1063 C CA . GLU B 1 39 ? 5.781 19.312 2.574 1 98.44 39 GLU B CA 1
ATOM 1064 C C . GLU B 1 39 ? 5.883 19.016 1.081 1 98.44 39 GLU B C 1
ATOM 1066 O O . GLU B 1 39 ? 4.867 18.781 0.42 1 98.44 39 GLU B O 1
ATOM 1071 N N . THR B 1 40 ? 7.035 19.047 0.635 1 98.25 40 THR B N 1
ATOM 1072 C CA . THR B 1 40 ? 7.273 18.766 -0.776 1 98.25 40 THR B CA 1
ATOM 1073 C C . THR B 1 40 ? 6.812 17.344 -1.13 1 98.25 40 THR B C 1
ATOM 1075 O O . THR B 1 40 ? 6.199 17.141 -2.176 1 98.25 40 THR B O 1
ATOM 1078 N N . TYR B 1 41 ? 7.082 16.406 -0.293 1 97.5 41 TYR B N 1
ATOM 1079 C CA . TYR B 1 41 ? 6.691 15.023 -0.536 1 97.5 41 TYR B CA 1
ATOM 1080 C C . TYR B 1 41 ? 5.176 14.883 -0.555 1 97.5 41 TYR B C 1
ATOM 1082 O O . TYR B 1 41 ? 4.617 14.234 -1.444 1 97.5 41 TYR B O 1
ATOM 1090 N N . ILE B 1 42 ? 4.508 15.484 0.413 1 98.19 42 ILE B N 1
ATOM 1091 C CA . ILE B 1 42 ? 3.051 15.445 0.462 1 98.19 42 ILE B CA 1
ATOM 1092 C C . ILE B 1 42 ? 2.471 16.078 -0.802 1 98.19 42 ILE B C 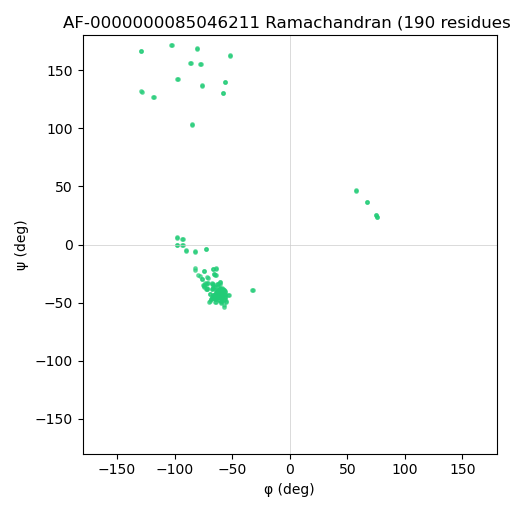1
ATOM 1094 O O . ILE B 1 42 ? 1.555 15.523 -1.415 1 98.19 42 ILE B O 1
ATOM 1098 N N . SER B 1 43 ? 3.014 17.203 -1.178 1 98.31 43 SER B N 1
ATOM 1099 C CA . SER B 1 43 ? 2.545 17.875 -2.381 1 98.31 43 SER B CA 1
ATOM 1100 C C . SER B 1 43 ? 2.693 16.984 -3.611 1 98.31 43 SER B C 1
ATOM 1102 O O . SER B 1 43 ? 1.779 16.891 -4.434 1 98.31 43 SER B O 1
ATOM 1104 N N . GLU B 1 44 ? 3.795 16.375 -3.732 1 97.75 44 GLU B N 1
ATOM 1105 C CA . GLU B 1 44 ? 4.039 15.484 -4.867 1 97.75 44 GLU B CA 1
ATOM 1106 C C . GLU B 1 44 ? 3.086 14.289 -4.852 1 97.75 44 GLU B C 1
ATOM 1108 O O . GLU B 1 44 ? 2.619 13.852 -5.902 1 97.75 44 GLU B O 1
ATOM 1113 N N . ILE B 1 45 ? 2.855 13.766 -3.695 1 97.12 45 ILE B N 1
ATOM 1114 C CA . ILE B 1 45 ? 1.896 12.68 -3.566 1 97.12 45 ILE B CA 1
ATOM 1115 C C . ILE B 1 45 ? 0.519 13.141 -4.035 1 97.12 45 ILE B C 1
ATOM 1117 O O . ILE B 1 45 ? -0.111 12.492 -4.871 1 97.12 45 ILE B O 1
ATOM 1121 N N . GLU B 1 46 ? 0.098 14.273 -3.529 1 97.75 46 GLU B N 1
ATOM 1122 C CA . GLU B 1 46 ? -1.251 14.75 -3.816 1 97.75 46 GLU B CA 1
ATOM 1123 C C . GLU B 1 46 ? -1.409 15.102 -5.293 1 97.75 46 GLU B C 1
ATOM 1125 O O . GLU B 1 46 ? -2.525 15.117 -5.816 1 97.75 46 GLU B O 1
ATOM 1130 N N . ASN B 1 47 ? -0.286 15.344 -5.926 1 96.31 47 ASN B N 1
ATOM 1131 C CA . ASN B 1 47 ? -0.319 15.68 -7.344 1 96.31 47 ASN B CA 1
ATOM 1132 C C . ASN B 1 47 ? -0.028 14.461 -8.219 1 96.31 47 ASN B C 1
ATOM 1134 O O . ASN B 1 47 ? 0.177 14.602 -9.43 1 96.31 47 ASN B O 1
ATOM 1138 N N . GLY B 1 48 ? 0.086 13.344 -7.652 1 94.44 48 GLY B N 1
ATOM 1139 C CA . GLY B 1 48 ? 0.245 12.102 -8.391 1 94.44 48 GLY B CA 1
ATOM 1140 C C . GLY B 1 48 ? 1.641 11.914 -8.953 1 94.44 48 GLY B C 1
ATOM 1141 O O . GLY B 1 48 ? 1.836 11.156 -9.906 1 94.44 48 GLY B O 1
ATOM 1142 N N . LYS B 1 49 ? 2.619 12.539 -8.391 1 93.19 49 LYS B N 1
ATOM 1143 C CA . LYS B 1 49 ? 3.967 12.539 -8.945 1 93.19 49 LYS B CA 1
ATOM 1144 C C . LYS B 1 49 ? 4.844 11.492 -8.266 1 93.19 49 LYS B C 1
ATOM 1146 O O . LYS B 1 49 ? 6 11.297 -8.648 1 93.19 49 LYS B O 1
ATOM 1151 N N . ARG B 1 50 ? 4.336 10.742 -7.293 1 88.75 50 ARG B N 1
ATOM 1152 C CA . ARG B 1 50 ? 5.094 9.734 -6.559 1 88.75 50 ARG B CA 1
ATOM 1153 C C . ARG B 1 50 ? 4.352 8.406 -6.543 1 88.75 50 ARG B C 1
ATOM 1155 O O . ARG B 1 50 ? 3.129 8.367 -6.402 1 88.75 50 ARG B O 1
ATOM 1162 N N . ASN B 1 51 ? 5.125 7.418 -6.867 1 83.94 51 ASN B N 1
ATOM 1163 C CA . ASN B 1 51 ? 4.637 6.09 -6.523 1 83.94 51 ASN B CA 1
ATOM 1164 C C . ASN B 1 51 ? 4.988 5.715 -5.086 1 83.94 51 ASN B C 1
ATOM 1166 O O . ASN B 1 51 ? 6.125 5.336 -4.801 1 83.94 51 ASN B O 1
ATOM 1170 N N . ILE B 1 52 ? 4.082 5.789 -4.238 1 91.31 52 ILE B N 1
ATOM 1171 C CA . ILE B 1 52 ? 4.387 5.711 -2.814 1 91.31 52 ILE B CA 1
ATOM 1172 C C . ILE B 1 52 ? 4.656 4.258 -2.424 1 91.31 52 ILE B C 1
ATOM 1174 O O . ILE B 1 52 ? 4.195 3.334 -3.098 1 91.31 52 ILE B O 1
ATOM 1178 N N . SER B 1 53 ? 5.414 4.16 -1.361 1 93.38 53 SER B N 1
ATOM 1179 C CA . SER B 1 53 ? 5.828 2.852 -0.867 1 93.38 53 SER B CA 1
ATOM 1180 C C . SER B 1 53 ? 5.004 2.432 0.345 1 93.38 53 SER B C 1
ATOM 1182 O O . SER B 1 53 ? 4.238 3.229 0.887 1 93.38 53 SER B O 1
ATOM 1184 N N . LEU B 1 54 ? 5.223 1.22 0.709 1 93.56 54 LEU B N 1
ATOM 1185 C CA . LEU B 1 54 ? 4.5 0.614 1.823 1 93.56 54 LEU B CA 1
ATOM 1186 C C . LEU B 1 54 ? 4.68 1.435 3.096 1 93.56 54 LEU B C 1
ATOM 1188 O O . LEU B 1 54 ? 3.709 1.692 3.812 1 93.56 54 LEU B O 1
ATOM 1192 N N . ASP B 1 55 ? 5.848 1.813 3.434 1 92.31 55 ASP B N 1
ATOM 1193 C CA . ASP B 1 55 ? 6.109 2.586 4.645 1 92.31 55 ASP B CA 1
ATOM 1194 C C . ASP B 1 55 ? 5.363 3.918 4.617 1 92.31 55 ASP B C 1
ATOM 1196 O O . ASP B 1 55 ? 4.82 4.352 5.637 1 92.31 55 ASP B O 1
ATOM 1200 N N . ILE B 1 56 ? 5.293 4.531 3.469 1 94.69 56 ILE B N 1
ATOM 1201 C CA . ILE B 1 56 ? 4.613 5.816 3.32 1 94.69 56 ILE B CA 1
ATOM 1202 C C . ILE B 1 56 ? 3.107 5.621 3.484 1 94.69 56 ILE B C 1
ATOM 1204 O O . ILE B 1 56 ? 2.439 6.434 4.129 1 94.69 56 ILE B O 1
ATOM 1208 N N . ILE B 1 57 ? 2.617 4.59 2.902 1 95.19 57 ILE B N 1
ATOM 1209 C CA . ILE B 1 57 ? 1.197 4.289 3.039 1 95.19 57 ILE B CA 1
ATOM 1210 C C . ILE B 1 57 ? 0.842 4.129 4.516 1 95.19 57 ILE B C 1
ATOM 1212 O O . ILE B 1 57 ? -0.162 4.672 4.98 1 95.19 57 ILE B O 1
ATOM 1216 N N . MET B 1 58 ? 1.654 3.455 5.246 1 94.62 58 MET B N 1
ATOM 1217 C CA . MET B 1 58 ? 1.427 3.234 6.672 1 94.62 58 MET B CA 1
ATOM 1218 C C . MET B 1 58 ? 1.463 4.551 7.438 1 94.62 58 MET B C 1
ATOM 1220 O O . MET B 1 58 ? 0.614 4.797 8.297 1 94.62 58 MET B O 1
ATOM 1224 N N . LYS B 1 59 ? 2.434 5.336 7.141 1 96.12 59 LYS B N 1
ATOM 1225 C CA . LYS B 1 59 ? 2.572 6.625 7.809 1 96.12 59 LYS B CA 1
ATOM 1226 C C . LYS B 1 59 ? 1.346 7.504 7.574 1 96.12 59 LYS B C 1
ATOM 1228 O O . LYS B 1 59 ? 0.833 8.125 8.508 1 96.12 59 LYS B O 1
ATOM 1233 N N . LEU B 1 60 ? 0.935 7.531 6.324 1 97.38 60 LEU B N 1
ATOM 1234 C CA . LEU B 1 60 ? -0.212 8.359 5.98 1 97.38 60 LEU B CA 1
ATOM 1235 C C . LEU B 1 60 ? -1.482 7.84 6.645 1 97.38 60 LEU B C 1
ATOM 1237 O O . LEU B 1 60 ? -2.271 8.617 7.184 1 97.38 60 LEU B O 1
ATOM 1241 N N . ALA B 1 61 ? -1.663 6.566 6.598 1 96.81 61 ALA B N 1
ATOM 1242 C CA . ALA B 1 61 ? -2.816 5.98 7.281 1 96.81 61 ALA B CA 1
ATOM 1243 C C . ALA B 1 61 ? -2.82 6.348 8.758 1 96.81 61 ALA B C 1
ATOM 1245 O O . ALA B 1 61 ? -3.859 6.727 9.312 1 96.81 61 ALA B O 1
ATOM 1246 N N . ALA B 1 62 ? -1.691 6.242 9.398 1 96.75 62 ALA B N 1
ATOM 1247 C CA . ALA B 1 62 ? -1.562 6.582 10.812 1 96.75 62 ALA B CA 1
ATOM 1248 C C . ALA B 1 62 ? -1.841 8.062 11.047 1 96.75 62 ALA B C 1
ATOM 1250 O O . ALA B 1 62 ? -2.494 8.43 12.031 1 96.75 62 ALA B O 1
ATOM 1251 N N . SER B 1 63 ? -1.322 8.844 10.133 1 97.81 63 SER B N 1
ATOM 1252 C CA . SER B 1 63 ? -1.479 10.289 10.273 1 97.81 63 SER B CA 1
ATOM 1253 C C . SER B 1 63 ? -2.945 10.695 10.18 1 97.81 63 SER B C 1
ATOM 1255 O O . SER B 1 63 ? -3.334 11.758 10.68 1 97.81 63 SER B O 1
ATOM 1257 N N . PHE B 1 64 ? -3.746 9.906 9.508 1 97.25 64 PHE B N 1
ATOM 1258 C CA . PHE B 1 64 ? -5.184 10.141 9.414 1 97.25 64 PHE B CA 1
ATOM 1259 C C . PHE B 1 64 ? -5.926 9.367 10.5 1 97.25 64 PHE B C 1
ATOM 1261 O O . PHE B 1 64 ? -7.152 9.289 10.484 1 97.25 64 PHE B O 1
ATOM 1268 N N . GLU B 1 65 ? -5.211 8.711 11.375 1 95.25 65 GLU B N 1
ATOM 1269 C CA . GLU B 1 65 ? -5.699 8.023 12.562 1 95.25 65 GLU B CA 1
ATOM 1270 C C . GLU B 1 65 ? -6.555 6.82 12.195 1 95.25 65 GLU B C 1
ATOM 1272 O O . GLU B 1 65 ? -7.566 6.547 12.844 1 95.25 65 GLU B O 1
ATOM 1277 N N . HIS B 1 66 ? -6.152 6.203 11.18 1 94.75 66 HIS B N 1
ATOM 1278 C CA . HIS B 1 66 ? -6.785 4.941 10.82 1 94.75 66 HIS B CA 1
ATOM 1279 C C . HIS B 1 66 ? -6.305 3.809 11.727 1 94.75 66 HIS B C 1
ATOM 1281 O O . HIS B 1 66 ? -5.105 3.666 11.961 1 94.75 66 HIS B O 1
ATOM 1287 N N . ASP B 1 67 ? -7.266 3.01 12.141 1 93.19 67 ASP B N 1
ATOM 1288 C CA . ASP B 1 67 ? -6.902 1.828 12.922 1 93.19 67 ASP B CA 1
ATOM 1289 C C . ASP B 1 67 ? -6.297 0.748 12.023 1 93.19 67 ASP B C 1
ATOM 1291 O O . ASP B 1 67 ? -5.383 0.031 12.445 1 93.19 67 ASP B O 1
ATOM 1295 N N . GLU B 1 68 ? -6.812 0.66 10.773 1 93.19 68 GLU B N 1
ATOM 1296 C CA . GLU B 1 68 ? -6.293 -0.271 9.773 1 93.19 68 GLU B CA 1
ATOM 1297 C C . GLU B 1 68 ? -5.738 0.471 8.562 1 93.19 68 GLU B C 1
ATOM 1299 O O . GLU B 1 68 ? -6.445 1.266 7.938 1 93.19 68 GLU B O 1
ATOM 1304 N N . PRO B 1 69 ? -4.5 0.149 8.234 1 92.44 69 PRO B N 1
ATOM 1305 C CA . PRO B 1 69 ? -3.896 0.883 7.121 1 92.44 69 PRO B CA 1
ATOM 1306 C C . PRO B 1 69 ? -4.582 0.6 5.785 1 92.44 69 PRO B C 1
ATOM 1308 O O . PRO B 1 69 ? -4.594 1.457 4.898 1 92.44 69 PRO B O 1
ATOM 1311 N N . GLY B 1 70 ? -5.207 -0.551 5.664 1 93.69 70 GLY B N 1
ATOM 1312 C CA . GLY B 1 70 ? -5.887 -0.923 4.434 1 93.69 70 GLY B CA 1
ATOM 1313 C C . GLY B 1 70 ? -7.059 -0.017 4.102 1 93.69 70 GLY B C 1
ATOM 1314 O O . GLY B 1 70 ? -7.469 0.072 2.943 1 93.69 70 GLY B O 1
ATOM 1315 N N . ASN B 1 71 ? -7.559 0.675 5.117 1 91.88 71 ASN B N 1
ATOM 1316 C CA . ASN B 1 71 ? -8.68 1.583 4.895 1 91.88 71 ASN B CA 1
ATOM 1317 C C . ASN B 1 71 ? -8.32 2.688 3.904 1 91.88 71 ASN B C 1
ATOM 1319 O O . ASN B 1 71 ? -9.164 3.129 3.125 1 91.88 71 ASN B O 1
ATOM 1323 N N . LEU B 1 72 ? -7.121 3.07 3.902 1 93.25 72 LEU B N 1
ATOM 1324 C CA . LEU B 1 72 ? -6.66 4.105 2.982 1 93.25 72 LEU B CA 1
ATOM 1325 C C . LEU B 1 72 ? -6.715 3.613 1.541 1 93.25 72 LEU B C 1
ATOM 1327 O O . LEU B 1 72 ? -7.125 4.352 0.643 1 93.25 72 LEU B O 1
ATOM 1331 N N . LEU B 1 73 ? -6.398 2.365 1.298 1 92.44 73 LEU B N 1
ATOM 1332 C CA . LEU B 1 73 ? -6.363 1.8 -0.046 1 92.44 73 LEU B CA 1
ATOM 1333 C C . LEU B 1 73 ? -7.766 1.456 -0.528 1 92.44 73 LEU B C 1
ATOM 1335 O O . LEU B 1 73 ? -8.039 1.472 -1.731 1 92.44 73 LEU B O 1
ATOM 1339 N N . ASN B 1 74 ? -8.594 1.2 0.445 1 91.75 74 ASN B N 1
ATOM 1340 C CA . ASN B 1 74 ? -9.953 0.806 0.081 1 91.75 74 ASN B CA 1
ATOM 1341 C C . ASN B 1 74 ? -10.758 1.99 -0.441 1 91.75 74 ASN B C 1
ATOM 1343 O O . ASN B 1 74 ? -11.875 1.815 -0.945 1 91.75 74 ASN B O 1
ATOM 1347 N N . GLU B 1 75 ? -10.195 3.111 -0.422 1 92.19 75 GLU B N 1
ATOM 1348 C CA . GLU B 1 75 ? -10.852 4.297 -0.974 1 92.19 75 GLU B CA 1
ATOM 1349 C C . GLU B 1 75 ? -10.508 4.477 -2.451 1 92.19 75 GLU B C 1
ATOM 1351 O O . GLU B 1 75 ? -11.039 5.367 -3.111 1 92.19 75 GLU B O 1
ATOM 1356 N N . THR B 1 76 ? -9.672 3.688 -2.947 1 91.88 76 THR B N 1
ATOM 1357 C CA . THR B 1 76 ? -9.375 3.713 -4.375 1 91.88 76 THR B CA 1
ATOM 1358 C C . THR B 1 76 ? -10.641 3.469 -5.191 1 91.88 76 THR B C 1
ATOM 1360 O O . THR B 1 76 ? -11.383 2.516 -4.934 1 91.88 76 THR B O 1
ATOM 1363 N N . PRO B 1 77 ? -10.836 4.324 -6.121 1 93.06 77 PRO B N 1
ATOM 1364 C CA . PRO B 1 77 ? -12.023 4.098 -6.949 1 93.06 77 PRO B CA 1
ATOM 1365 C C . PRO B 1 77 ? -12.039 2.717 -7.598 1 93.06 77 PRO B C 1
ATOM 1367 O O . PRO B 1 77 ? -11 2.23 -8.047 1 93.06 77 PRO B O 1
ATOM 1370 N N . ASN B 1 78 ? -13.18 2.154 -7.605 1 92.88 78 ASN B N 1
ATOM 1371 C CA . ASN B 1 78 ? -13.328 0.805 -8.141 1 92.88 78 ASN B CA 1
ATOM 1372 C C . ASN B 1 78 ? -12.836 0.716 -9.578 1 92.88 78 ASN B C 1
ATOM 1374 O O . ASN B 1 78 ? -12.219 -0.276 -9.969 1 92.88 78 ASN B O 1
ATOM 1378 N N . GLU B 1 79 ? -13.164 1.718 -10.281 1 94 79 GLU B N 1
ATOM 1379 C CA . GLU B 1 79 ? -12.781 1.714 -11.695 1 94 79 GLU B CA 1
ATOM 1380 C C . GLU B 1 79 ? -11.273 1.626 -11.859 1 94 79 GLU B C 1
ATOM 1382 O O . GLU B 1 79 ? -10.781 0.971 -12.781 1 94 79 GLU B O 1
ATOM 1387 N N . VAL B 1 80 ? -10.586 2.287 -11.023 1 94.38 80 VAL B N 1
ATOM 1388 C CA . VAL B 1 80 ? -9.133 2.305 -11.094 1 94.38 80 VAL B CA 1
ATOM 1389 C C . VAL B 1 80 ? -8.578 0.926 -10.742 1 94.38 80 VAL B C 1
ATOM 1391 O O . VAL B 1 80 ? -7.742 0.381 -11.461 1 94.38 80 VAL B O 1
ATOM 1394 N N . TYR B 1 81 ? -9.078 0.363 -9.672 1 94.31 81 TYR B N 1
ATOM 1395 C CA . TYR B 1 81 ? -8.602 -0.951 -9.258 1 94.31 81 TYR B CA 1
ATOM 1396 C C . TYR B 1 81 ? -9.008 -2.02 -10.266 1 94.31 81 TYR B C 1
ATOM 1398 O O . TYR B 1 81 ? -8.242 -2.949 -10.539 1 94.31 81 TYR B O 1
ATOM 1406 N N . GLU B 1 82 ? -10.156 -1.936 -10.805 1 94.44 82 GLU B N 1
ATOM 1407 C CA . GLU B 1 82 ? -10.617 -2.914 -11.789 1 94.44 82 GLU B CA 1
ATOM 1408 C C . GLU B 1 82 ? -9.742 -2.895 -13.039 1 94.44 82 GLU B C 1
ATOM 1410 O O . GLU B 1 82 ? -9.469 -3.941 -13.625 1 94.44 82 GLU B O 1
ATOM 1415 N N . ALA B 1 83 ? -9.422 -1.757 -13.383 1 93.81 83 ALA B N 1
ATOM 1416 C CA . ALA B 1 83 ? -8.555 -1.638 -14.555 1 93.81 83 ALA B CA 1
ATOM 1417 C C . ALA B 1 83 ? -7.223 -2.344 -14.328 1 93.81 83 ALA B C 1
ATOM 1419 O O . ALA B 1 83 ? -6.656 -2.93 -15.258 1 93.81 83 ALA B O 1
ATOM 1420 N N . LEU B 1 84 ? -6.734 -2.258 -13.148 1 92.38 84 LEU B N 1
ATOM 1421 C CA . LEU B 1 84 ? -5.473 -2.896 -12.789 1 92.38 84 LEU B CA 1
ATOM 1422 C C . LEU B 1 84 ? -5.648 -4.402 -12.641 1 92.38 84 LEU B C 1
ATOM 1424 O O . LEU B 1 84 ? -4.734 -5.172 -12.938 1 92.38 84 LEU B O 1
ATOM 1428 N N . ARG B 1 85 ? -6.707 -4.746 -12.164 1 94.44 85 ARG B N 1
ATOM 1429 C CA . ARG B 1 85 ? -6.988 -6.145 -11.844 1 94.44 85 ARG B CA 1
ATOM 1430 C C . ARG B 1 85 ? -7.289 -6.938 -13.117 1 94.44 85 ARG B C 1
ATOM 1432 O O . ARG B 1 85 ? -7.074 -8.156 -13.156 1 94.44 85 ARG B O 1
ATOM 1439 N N . ALA B 1 86 ? -7.836 -6.312 -14.148 1 96 86 ALA B N 1
ATOM 1440 C CA . ALA B 1 86 ? -8.328 -6.977 -15.352 1 96 86 ALA B CA 1
ATOM 1441 C C . ALA B 1 86 ? -7.219 -7.797 -16.016 1 96 86 ALA B C 1
ATOM 1443 O O . ALA B 1 86 ? -7.391 -8.992 -16.25 1 96 86 ALA B O 1
ATOM 1444 N N . PRO B 1 87 ? -6.109 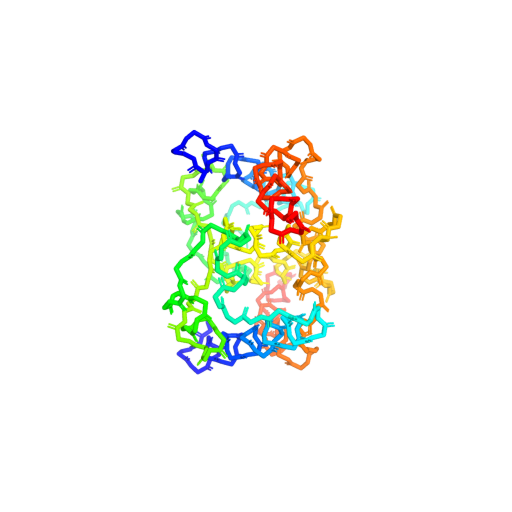-7.188 -16.266 1 96 87 PRO B N 1
ATOM 1445 C CA . PRO B 1 87 ? -5.051 -7.992 -16.891 1 96 87 PRO B CA 1
ATOM 1446 C C . PRO B 1 87 ? -4.574 -9.133 -16 1 96 87 PRO B C 1
ATOM 1448 O O . PRO B 1 87 ? -4.184 -10.195 -16.5 1 96 87 PRO B O 1
ATOM 1451 N N . ILE B 1 88 ? -4.559 -8.953 -14.75 1 96.75 88 ILE B N 1
ATOM 1452 C CA . ILE B 1 88 ? -4.145 -9.977 -13.805 1 96.75 88 ILE B CA 1
ATOM 1453 C C . ILE B 1 88 ? -5.137 -11.141 -13.828 1 96.75 88 ILE B C 1
ATOM 1455 O O . ILE B 1 88 ? -4.738 -12.305 -13.812 1 96.75 88 ILE B O 1
ATOM 1459 N N . GLN B 1 89 ? -6.406 -10.789 -13.828 1 96.31 89 GLN B N 1
ATOM 1460 C CA . GLN B 1 89 ? -7.434 -11.82 -13.906 1 96.31 89 GLN B CA 1
ATOM 1461 C C . GLN B 1 89 ? -7.273 -12.664 -15.164 1 96.31 89 GLN B C 1
ATOM 1463 O O . GLN B 1 89 ? -7.473 -13.883 -15.141 1 96.31 89 GLN B O 1
ATOM 1468 N N . GLN B 1 90 ? -6.914 -12.023 -16.203 1 97.38 90 GLN B N 1
ATOM 1469 C CA . GLN B 1 90 ? -6.652 -12.75 -17.438 1 97.38 90 GLN B CA 1
ATOM 1470 C C . GLN B 1 90 ? -5.535 -13.773 -17.25 1 97.38 90 GLN B C 1
ATOM 1472 O O . GLN B 1 90 ? -5.641 -14.906 -17.719 1 97.38 90 GLN B O 1
ATOM 1477 N N . ARG B 1 91 ? -4.5 -13.383 -16.594 1 96.94 91 ARG B N 1
ATOM 1478 C CA . ARG B 1 91 ? -3.379 -14.289 -16.344 1 96.94 91 ARG B CA 1
ATOM 1479 C C . ARG B 1 91 ? -3.797 -15.445 -15.438 1 96.94 91 ARG B C 1
ATOM 1481 O O . ARG B 1 91 ? -3.361 -16.578 -15.633 1 96.94 91 ARG B O 1
ATOM 1488 N N . ILE B 1 92 ? -4.633 -15.18 -14.508 1 96.12 92 ILE B N 1
ATOM 1489 C CA . ILE B 1 92 ? -5.145 -16.203 -13.609 1 96.12 92 ILE B CA 1
ATOM 1490 C C . ILE B 1 92 ? -5.969 -17.219 -14.398 1 96.12 92 ILE B C 1
ATOM 1492 O O . ILE B 1 92 ? -5.793 -18.422 -14.25 1 96.12 92 ILE B O 1
ATOM 1496 N N . ASP B 1 93 ? -6.742 -16.688 -15.25 1 95.94 93 ASP B N 1
ATOM 1497 C CA . ASP B 1 93 ? -7.617 -17.547 -16.047 1 95.94 93 ASP B CA 1
ATOM 1498 C C . ASP B 1 93 ? -6.809 -18.406 -17.016 1 95.94 93 ASP B C 1
ATOM 1500 O O . ASP B 1 93 ? -7.168 -19.562 -17.281 1 95.94 93 ASP B O 1
ATOM 1504 N N . GLU B 1 94 ? -5.734 -17.891 -17.484 1 94.12 94 GLU B N 1
ATOM 1505 C CA . GLU B 1 94 ? -4.879 -18.609 -18.422 1 94.12 94 GLU B CA 1
ATOM 1506 C C . GLU B 1 94 ? -4.094 -19.719 -17.719 1 94.12 94 GLU B C 1
ATOM 1508 O O . GLU B 1 94 ? -3.727 -20.719 -18.328 1 94.12 94 GLU B O 1
ATOM 1513 N N . SER B 1 95 ? -3.795 -19.391 -16.5 1 87.12 95 SER B N 1
ATOM 1514 C CA . SER B 1 95 ? -3.037 -20.391 -15.758 1 87.12 95 SER B CA 1
ATOM 1515 C C . SER B 1 95 ? -3.922 -21.547 -15.344 1 87.12 95 SER B C 1
ATOM 1517 O O . SER B 1 95 ? -3.422 -22.625 -14.984 1 87.12 95 SER B O 1
ATOM 1519 N N . LYS B 1 96 ? -5.07 -21.453 -15.25 1 81.94 96 LYS B N 1
ATOM 1520 C CA . LYS B 1 96 ? -6 -22.516 -14.875 1 81.94 96 LYS B CA 1
ATOM 1521 C C . LYS B 1 96 ? -6.344 -23.391 -16.078 1 81.94 96 LYS B C 1
ATOM 1523 O O . LYS B 1 96 ? -6.859 -24.5 -15.922 1 81.94 96 LYS B O 1
ATOM 1528 N N . LYS B 1 97 ? -6.199 -22.969 -17.219 1 74.69 97 LYS B N 1
ATOM 1529 C CA . LYS B 1 97 ? -6.434 -23.766 -18.422 1 74.69 97 LYS B CA 1
ATOM 1530 C C . LYS B 1 97 ? -5.27 -24.703 -18.688 1 74.69 97 LYS B C 1
ATOM 1532 O O . LYS B 1 97 ? -5.477 -25.891 -18.984 1 74.69 97 LYS B O 1
#

Foldseek 3Di:
DPPVLLQVQLQQLLCLLVVLCVVVVHDLCRLCVQLVHDSVVNVCSNRSNDDDDPSSLVSSCVSSPHPDSCVSVVSRDPVSVCVVCVVVVVVVVVVVD/DPPVLLQVQLQQLLCLLVVLCVVVVHDLCRLCVQLVHDSVVNVCSNRSNDDDDPSSLVSSCVSSPHPDSCVSVVSRDPVSVCVVCVVVVVVVVVVVD

Secondary structure (DSSP, 8-state):
--HHHHHHHHHHHHHHHHHHHHHTT--HHHHHHHHT--HHHHHHHHTT----BHHHHHHHHHHTT-SSTHHHHTTS-HHHHHHHHHHHHHHHHHHH-/--HHHHHHHHHHHHHHHHHHHHHTT--HHHHHHHHT--HHHHHHHHTT----BHHHHHHHHHH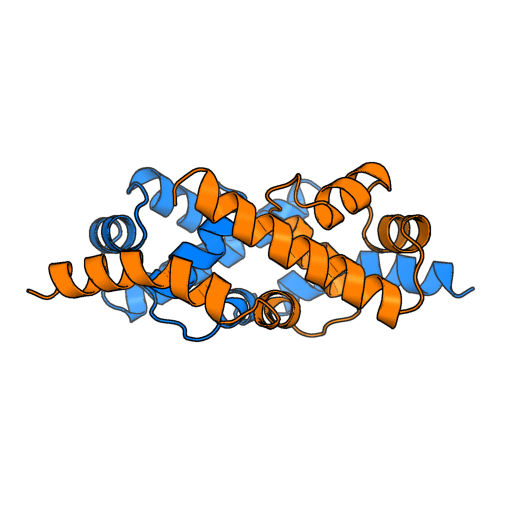TT-SSTHHHHTTS-HHHHHHHHHHHHHHHHHHH-

Solvent-accessible surface area (backbone atoms only — not comparable to full-atom values): 10174 Å² total; per-residue (Å²): 117,57,78,67,52,52,42,53,52,21,36,51,50,7,47,50,51,46,51,50,35,54,74,70,69,43,50,65,62,53,47,13,56,24,39,74,48,47,49,66,56,50,52,35,32,42,67,25,72,40,82,51,32,53,70,52,51,44,32,49,21,36,51,70,67,43,92,46,49,13,60,62,51,55,65,54,54,64,70,60,52,48,63,62,31,48,65,28,52,51,40,47,57,59,70,70,105,118,56,77,68,53,53,42,52,51,22,36,52,49,8,47,49,52,47,52,51,35,52,74,71,68,43,52,63,62,53,48,12,56,25,38,74,48,48,48,66,55,51,51,34,31,42,67,26,72,40,81,49,34,52,70,54,49,45,34,49,21,36,53,71,66,43,93,45,48,14,60,64,50,55,66,54,54,62,69,60,51,46,63,62,30,48,65,28,52,52,40,48,57,59,70,72,107